Protein AF-A0A836U901-F1 (afdb_monomer_lite)

pLDDT: mean 81.45, std 23.18, range [31.34, 98.75]

Sequence (239 aa):
MSQMLRSSRDLRGNRLRITVPDKPSLARPKVDPDEPMMVADIPAAPDISQSTAVDGAAMAYDALVDAADELFKAATKGRAPNGSLVVAALRGGSDQLGESDALLTETIRRRPACDSLSRRSVNVAIMAMRLGREVEFDERRLLALGLCGLSHDLGMLEVPAEVLDSQRLTASQMQQLRQHPHYSERILRGFGKAFEWVGRVVVQVHERRDGSGYPQALRGDGIHEFARIIGLVDTYEAM

Secondary structure (DSSP, 8-state):
--------B-TTS-B----PPPPP--------TTS---GGGSPPPPP------SSHHHHHHHHHHHHHHHHHHHHHTTS---HHHHHHHHHHHHHHTTT-SHHHHHHHHHGGG---HHHHHHHHHHHHHHHHHHTT--HHHHHHHHHHHHHTTGGGGGS-HHHHT-SS--HHHHHHHTTHHHHHHHHHHHH-GGGHHHHHHHTTTT--TTS--SSS---GGGS-HHHHHHHHHHHHHT-

Structure (mmCIF, N/CA/C/O backbone):
data_AF-A0A836U901-F1
#
_entry.id   AF-A0A836U901-F1
#
loop_
_atom_site.group_PDB
_atom_site.id
_atom_site.type_symbol
_atom_site.label_atom_id
_atom_site.label_alt_id
_atom_site.label_comp_id
_atom_site.label_asym_id
_atom_site.label_entity_id
_atom_site.label_seq_id
_atom_site.pdbx_PDB_ins_code
_atom_site.Cartn_x
_atom_site.Cartn_y
_atom_site.Cartn_z
_atom_site.occupancy
_atom_site.B_iso_or_equiv
_atom_site.auth_seq_id
_atom_site.auth_comp_id
_atom_site.auth_asym_id
_atom_site.auth_atom_id
_atom_site.pdbx_PDB_model_num
ATOM 1 N N . MET A 1 1 ? -60.389 13.094 -0.046 1.00 36.84 1 MET A N 1
ATOM 2 C CA . MET A 1 1 ? -60.797 14.023 -1.128 1.00 36.84 1 MET A CA 1
ATOM 3 C C . MET A 1 1 ? -59.578 14.219 -2.022 1.00 36.84 1 MET A C 1
ATOM 5 O O . MET A 1 1 ? -58.689 14.951 -1.637 1.00 36.84 1 MET A O 1
ATOM 9 N N . SER A 1 2 ? -59.296 13.365 -3.006 1.00 38.69 2 SER A N 1
ATOM 10 C CA . SER A 1 2 ? -59.975 13.206 -4.304 1.00 38.69 2 SER A CA 1
ATOM 11 C C . SER A 1 2 ? -60.164 14.526 -5.054 1.00 38.69 2 SER A C 1
ATOM 13 O O . SER A 1 2 ? -61.101 15.259 -4.758 1.00 38.69 2 SER A O 1
ATOM 15 N N . GLN A 1 3 ? -59.268 14.785 -6.009 1.00 38.22 3 GLN A N 1
ATOM 16 C CA . GLN A 1 3 ? -59.478 15.453 -7.301 1.00 38.22 3 GLN A CA 1
ATOM 17 C C . GLN A 1 3 ? -58.144 15.370 -8.067 1.00 38.22 3 GLN A C 1
ATOM 19 O O . GLN A 1 3 ? -57.090 15.543 -7.475 1.00 38.22 3 GLN A O 1
ATOM 24 N N . MET A 1 4 ? -58.054 15.140 -9.370 1.00 34.22 4 MET A N 1
ATOM 25 C CA . MET A 1 4 ? -58.985 14.644 -10.378 1.00 34.22 4 MET A CA 1
ATOM 26 C C . MET A 1 4 ? -58.092 14.443 -11.614 1.00 34.22 4 MET A C 1
ATOM 28 O O . MET A 1 4 ? -57.617 15.418 -12.196 1.00 34.22 4 MET A O 1
ATOM 32 N N . LEU A 1 5 ? -57.816 13.199 -12.010 1.00 38.25 5 LEU A N 1
ATOM 33 C CA . LEU A 1 5 ? -57.218 12.921 -13.318 1.00 38.25 5 LEU A CA 1
ATOM 34 C C . LEU A 1 5 ? -58.285 13.222 -14.375 1.00 38.25 5 LEU A C 1
ATOM 36 O O . LEU A 1 5 ? -59.308 12.539 -14.446 1.00 38.25 5 LEU A O 1
ATOM 40 N N . ARG A 1 6 ? -58.080 14.276 -15.171 1.00 39.56 6 ARG A N 1
ATOM 41 C CA . ARG A 1 6 ? -58.947 14.583 -16.314 1.00 39.56 6 ARG A CA 1
ATOM 42 C C . ARG A 1 6 ? -58.863 13.428 -17.318 1.00 39.56 6 ARG A C 1
ATOM 44 O O . ARG A 1 6 ? -57.819 13.180 -17.910 1.00 39.56 6 ARG A O 1
ATOM 51 N N . SER A 1 7 ? -59.972 12.709 -17.482 1.00 50.81 7 SER A N 1
ATOM 52 C CA . SER A 1 7 ? -60.143 11.655 -18.485 1.00 50.81 7 SER A CA 1
ATOM 53 C C . SER A 1 7 ? -60.371 12.296 -19.853 1.00 50.81 7 SER A C 1
ATOM 55 O O . SER A 1 7 ? -61.400 12.932 -20.073 1.00 50.81 7 SER A O 1
ATOM 57 N N . SER A 1 8 ? -59.413 12.133 -20.765 1.00 51.06 8 SER A N 1
ATOM 58 C CA . SER A 1 8 ? -59.556 12.558 -22.160 1.00 51.06 8 SER A CA 1
ATOM 59 C C . SER A 1 8 ? -60.466 11.571 -22.916 1.00 51.06 8 SER A C 1
ATOM 61 O O . SER A 1 8 ? -60.270 10.357 -22.829 1.00 51.06 8 SER A O 1
ATOM 63 N N . ARG A 1 9 ? -61.485 12.078 -23.623 1.00 55.69 9 ARG A N 1
ATOM 64 C CA . ARG A 1 9 ? -62.400 11.333 -24.519 1.00 55.69 9 ARG A CA 1
ATOM 65 C C . ARG A 1 9 ? -62.262 11.888 -25.937 1.00 55.69 9 ARG A C 1
ATOM 67 O O . ARG A 1 9 ? -61.899 13.051 -26.088 1.00 55.69 9 ARG A O 1
ATOM 74 N N . ASP A 1 10 ? -62.545 11.080 -26.957 1.00 58.16 10 ASP A N 1
ATOM 75 C CA . ASP A 1 10 ? -62.484 11.541 -28.351 1.00 58.16 10 ASP A CA 1
ATOM 76 C C . ASP A 1 10 ? -63.763 12.279 -28.803 1.00 58.16 10 ASP A C 1
ATOM 78 O O . ASP A 1 10 ? -64.778 12.306 -28.101 1.00 58.16 10 ASP A O 1
ATOM 82 N N . LEU A 1 11 ? -63.720 12.877 -30.001 1.00 52.81 11 LEU A N 1
ATOM 83 C CA . LEU A 1 11 ? -64.808 13.683 -30.583 1.00 52.81 11 LEU A CA 1
ATOM 84 C C . LEU A 1 11 ? -66.073 12.881 -30.957 1.00 52.81 11 LEU A C 1
ATOM 86 O O . LEU A 1 11 ? -67.039 13.465 -31.439 1.00 52.81 11 LEU A O 1
ATOM 90 N N . ARG A 1 12 ? -66.101 11.560 -30.732 1.00 55.53 12 ARG A N 1
ATOM 91 C CA . ARG A 1 12 ? -67.291 10.706 -30.893 1.00 55.53 12 ARG A CA 1
ATOM 92 C C . ARG A 1 12 ? -67.785 10.129 -29.561 1.00 55.53 12 ARG A C 1
ATOM 94 O O . ARG A 1 12 ? -68.671 9.282 -29.548 1.00 55.53 12 ARG A O 1
ATOM 101 N N . GLY A 1 13 ? -67.258 10.616 -28.434 1.00 53.56 13 GLY A N 1
ATOM 102 C CA . GLY A 1 13 ? -67.748 10.304 -27.091 1.00 53.56 13 GLY A CA 1
ATOM 103 C C . GLY A 1 13 ? -67.250 8.980 -26.507 1.00 53.56 13 GLY A C 1
ATOM 104 O O . GLY A 1 13 ? -67.624 8.646 -25.378 1.00 53.56 13 GLY A O 1
ATOM 105 N N . ASN A 1 14 ? -66.372 8.253 -27.205 1.00 58.22 14 ASN A N 1
ATOM 106 C CA . ASN A 1 14 ? -65.817 7.002 -26.699 1.00 58.22 14 ASN A CA 1
ATOM 107 C C . ASN A 1 14 ? -64.656 7.256 -25.721 1.00 58.22 14 ASN A C 1
ATOM 109 O O . ASN A 1 14 ? -63.873 8.202 -25.853 1.00 58.22 14 ASN A O 1
ATOM 113 N N . ARG A 1 15 ? -64.539 6.396 -24.696 1.00 47.12 15 ARG A N 1
ATOM 114 C CA . ARG A 1 15 ? -63.401 6.424 -23.763 1.00 47.12 15 ARG A CA 1
ATOM 115 C C . ARG A 1 15 ? -62.132 6.009 -24.508 1.00 47.12 15 ARG A C 1
ATOM 117 O O . ARG A 1 15 ? -62.049 4.879 -24.982 1.00 47.12 15 ARG A O 1
ATOM 124 N N . LEU A 1 16 ? -61.128 6.885 -24.529 1.00 45.12 16 LEU A N 1
ATOM 125 C CA . LEU A 1 16 ? -59.788 6.543 -24.997 1.00 45.12 16 LEU A CA 1
ATOM 126 C C . LEU A 1 16 ? -59.171 5.529 -24.020 1.00 45.12 16 LEU A C 1
ATOM 128 O O . LEU A 1 16 ? -58.757 5.881 -22.915 1.00 45.12 16 LEU A O 1
ATOM 132 N N . ARG A 1 17 ? -59.139 4.249 -24.405 1.00 47.59 17 ARG A N 1
ATOM 133 C CA . ARG A 1 17 ? -58.270 3.256 -23.766 1.00 47.59 17 ARG A CA 1
ATOM 134 C C . ARG A 1 17 ? -56.851 3.530 -24.249 1.00 47.59 17 ARG A C 1
ATOM 136 O O . ARG A 1 17 ? -56.496 3.155 -25.359 1.00 47.59 17 ARG A O 1
ATOM 143 N N . ILE A 1 18 ? -56.051 4.189 -23.416 1.00 43.91 18 ILE A N 1
ATOM 144 C CA . ILE A 1 18 ? -54.599 4.198 -23.592 1.00 43.91 18 ILE A CA 1
ATOM 145 C C . ILE A 1 18 ? -54.123 2.804 -23.188 1.00 43.91 18 ILE A C 1
ATOM 147 O O . ILE A 1 18 ? -53.942 2.510 -22.008 1.00 43.91 18 ILE A O 1
ATOM 151 N N . THR A 1 19 ? -53.994 1.911 -24.161 1.00 40.22 19 THR A N 1
ATOM 152 C CA . THR A 1 19 ? -53.189 0.701 -24.009 1.00 40.22 19 THR A CA 1
ATOM 153 C C . THR A 1 19 ? -51.737 1.149 -23.961 1.00 40.22 19 THR A C 1
ATOM 155 O O . THR A 1 19 ? -51.171 1.538 -24.981 1.00 40.22 19 THR A O 1
ATOM 158 N N . VAL A 1 20 ? -51.159 1.153 -22.759 1.00 39.00 20 VAL A N 1
ATOM 159 C CA . VAL A 1 20 ? -49.706 1.207 -22.593 1.00 39.00 20 VAL A CA 1
ATOM 160 C C . VAL A 1 20 ? -49.177 -0.052 -23.283 1.00 39.00 20 VAL A C 1
ATOM 162 O O . VAL A 1 20 ? -49.608 -1.140 -22.899 1.00 39.00 20 VAL A O 1
ATOM 165 N N . PRO A 1 21 ? -48.351 0.056 -24.337 1.00 35.94 21 PRO A N 1
ATOM 166 C CA . PRO A 1 21 ? -47.773 -1.129 -24.948 1.00 35.94 21 PRO A CA 1
ATOM 167 C C . PRO A 1 21 ? -46.976 -1.865 -23.874 1.00 35.94 21 PRO A C 1
ATOM 169 O O . PRO A 1 21 ? -46.274 -1.219 -23.087 1.00 35.94 21 PRO A O 1
ATOM 172 N N . ASP A 1 22 ? -47.101 -3.194 -23.824 1.00 41.53 22 ASP A N 1
ATOM 173 C CA . ASP A 1 22 ? -46.213 -4.007 -23.001 1.00 41.53 22 ASP A CA 1
ATOM 174 C C . ASP A 1 22 ? -44.787 -3.557 -23.296 1.00 41.53 22 ASP A C 1
ATOM 176 O O . ASP A 1 22 ? -44.365 -3.503 -24.458 1.00 41.53 22 ASP A O 1
ATOM 180 N N . LYS A 1 23 ? -44.073 -3.154 -22.234 1.00 37.16 23 LYS A N 1
ATOM 181 C CA . LYS A 1 23 ? -42.649 -2.851 -22.338 1.00 37.16 23 LYS A CA 1
ATOM 182 C C . LYS A 1 23 ? -42.042 -4.036 -23.082 1.00 37.16 23 LYS A C 1
ATOM 184 O O . LYS A 1 23 ? -42.241 -5.162 -22.616 1.00 37.16 23 LYS A O 1
ATOM 189 N N . PRO A 1 24 ? -41.305 -3.827 -24.189 1.00 33.75 24 PRO A N 1
ATOM 190 C CA . PRO A 1 24 ? -40.471 -4.901 -24.680 1.00 33.75 24 PRO A CA 1
ATOM 191 C C . PRO A 1 24 ? -39.665 -5.355 -23.469 1.00 33.75 24 PRO A C 1
ATOM 193 O O . PRO A 1 24 ? -39.121 -4.517 -22.738 1.00 33.75 24 PRO A O 1
ATOM 196 N N . SER A 1 25 ? -39.695 -6.659 -23.194 1.00 42.69 25 SER A N 1
ATOM 197 C CA . SER A 1 25 ? -38.755 -7.280 -22.277 1.00 42.69 25 SER A CA 1
ATOM 198 C C . SER A 1 25 ? -37.381 -7.014 -22.874 1.00 42.69 25 SER A C 1
ATOM 200 O O . SER A 1 25 ? -36.851 -7.784 -23.671 1.00 42.69 25 SER A O 1
ATOM 202 N N . LEU A 1 26 ? -36.851 -5.836 -22.562 1.00 38.06 26 LEU A N 1
ATOM 203 C CA . LEU A 1 26 ? -35.450 -5.542 -22.646 1.00 38.06 26 LEU A CA 1
ATOM 204 C C . LEU A 1 26 ? -34.899 -6.490 -21.608 1.00 38.06 26 LEU A C 1
ATOM 206 O O . LEU A 1 26 ? -34.976 -6.222 -20.404 1.00 38.06 26 LEU A O 1
ATOM 210 N N . ALA A 1 27 ? -34.448 -7.650 -22.086 1.00 32.94 27 ALA A N 1
ATOM 211 C CA . ALA A 1 27 ? -33.488 -8.442 -21.363 1.00 32.94 27 ALA A CA 1
ATOM 212 C C . ALA A 1 27 ? -32.529 -7.424 -20.757 1.00 32.94 27 ALA A C 1
ATOM 214 O O . ALA A 1 27 ? -31.908 -6.642 -21.486 1.00 32.94 27 ALA A O 1
ATOM 215 N N . ARG A 1 28 ? -32.520 -7.343 -19.421 1.00 37.28 28 ARG A N 1
ATOM 216 C CA . ARG A 1 28 ? -31.484 -6.588 -18.728 1.00 37.28 28 ARG A CA 1
ATOM 217 C C . ARG A 1 28 ? -30.187 -7.032 -19.399 1.00 37.28 28 ARG A C 1
ATOM 219 O O . ARG A 1 28 ? -30.032 -8.250 -19.554 1.00 37.28 28 ARG A O 1
ATOM 226 N N . PRO A 1 29 ? -29.309 -6.124 -19.853 1.00 34.59 29 PRO A N 1
ATOM 227 C CA . PRO A 1 29 ? -27.983 -6.574 -20.226 1.00 34.59 29 PRO A CA 1
ATOM 228 C C . PRO A 1 29 ? -27.498 -7.405 -19.036 1.00 34.59 29 PRO A C 1
ATOM 230 O O . PRO A 1 29 ? -27.566 -6.943 -17.893 1.00 34.59 29 PRO A O 1
ATOM 233 N N . LYS A 1 30 ? -27.171 -8.679 -19.277 1.00 37.19 30 LYS A N 1
ATOM 234 C CA . LYS A 1 30 ? -26.483 -9.498 -18.285 1.00 37.19 30 LYS A CA 1
ATOM 235 C C . LYS A 1 30 ? -25.100 -8.873 -18.162 1.00 37.19 30 LYS A C 1
ATOM 237 O O . LYS A 1 30 ? -24.187 -9.271 -18.868 1.00 37.19 30 LYS A O 1
ATOM 242 N N . VAL A 1 31 ? -25.000 -7.810 -17.376 1.00 40.28 31 VAL A N 1
ATOM 243 C CA . VAL A 1 31 ? -23.720 -7.330 -16.884 1.00 40.28 31 VAL A CA 1
ATOM 244 C C . VAL A 1 31 ? -23.420 -8.256 -15.725 1.00 40.28 31 VAL A C 1
ATOM 246 O O . VAL A 1 31 ? -24.126 -8.234 -14.714 1.00 40.28 31 VAL A O 1
ATOM 249 N N . ASP A 1 32 ? -22.473 -9.151 -15.956 1.00 33.34 32 ASP A N 1
ATOM 250 C CA . ASP A 1 32 ? -21.927 -10.010 -14.923 1.00 33.34 32 ASP A CA 1
ATOM 251 C C . ASP A 1 32 ? -21.171 -9.103 -13.935 1.00 33.34 32 ASP A C 1
ATOM 253 O O . ASP A 1 32 ? -20.272 -8.377 -14.364 1.00 33.34 32 ASP A O 1
ATOM 257 N N . PRO A 1 33 ? -21.549 -9.034 -12.647 1.00 41.16 33 PRO A N 1
ATOM 258 C CA . PRO A 1 33 ? -20.818 -8.232 -11.665 1.00 41.16 33 PRO A CA 1
ATOM 259 C C . PRO A 1 33 ? -19.382 -8.739 -11.429 1.00 41.16 33 PRO A C 1
ATOM 261 O O . PRO A 1 33 ? -18.603 -8.024 -10.802 1.00 41.16 33 PRO A O 1
ATOM 264 N N . ASP A 1 34 ? -19.050 -9.922 -11.961 1.00 36.12 34 ASP A N 1
ATOM 265 C CA . ASP A 1 34 ? -17.773 -10.624 -11.819 1.00 36.12 34 ASP A CA 1
ATOM 266 C C . ASP A 1 34 ? -16.909 -10.627 -13.095 1.00 36.12 34 ASP A C 1
ATOM 268 O O . ASP A 1 34 ? -15.943 -11.387 -13.179 1.00 36.12 34 ASP A O 1
ATOM 272 N N . GLU A 1 35 ? -17.189 -9.788 -14.099 1.00 36.28 35 GLU A N 1
ATOM 273 C CA . GLU A 1 35 ? -16.201 -9.585 -15.164 1.00 36.28 35 GLU A CA 1
ATOM 274 C C . GLU A 1 35 ? -15.022 -8.790 -14.562 1.00 36.28 35 GLU A C 1
ATOM 276 O O . GLU A 1 35 ? -15.212 -7.628 -14.178 1.00 36.28 35 GLU A O 1
ATOM 281 N N . PRO A 1 36 ? -13.816 -9.381 -14.399 1.00 39.59 36 PRO A N 1
ATOM 282 C CA . PRO A 1 36 ? -12.691 -8.647 -13.842 1.00 39.59 36 PRO A CA 1
ATOM 283 C C . PRO A 1 36 ? -12.466 -7.458 -14.761 1.00 39.59 36 PRO A C 1
ATOM 285 O O . PRO A 1 36 ? -12.337 -7.649 -15.971 1.00 39.59 36 PRO A O 1
ATOM 288 N N . MET A 1 37 ? -12.458 -6.239 -14.211 1.00 37.28 37 MET A N 1
ATOM 289 C CA . MET A 1 37 ? -12.058 -5.056 -14.967 1.00 37.28 37 MET A CA 1
ATOM 290 C C . MET A 1 37 ? -10.751 -5.382 -15.680 1.00 37.28 37 MET A C 1
ATOM 292 O O . MET A 1 37 ? -9.691 -5.451 -15.057 1.00 37.28 37 MET A O 1
ATOM 296 N N . MET A 1 38 ? -10.842 -5.644 -16.982 1.00 37.22 38 MET A N 1
ATOM 297 C CA . MET A 1 38 ? -9.665 -5.885 -17.781 1.00 37.22 38 MET A CA 1
ATOM 298 C C . MET A 1 38 ? -8.829 -4.610 -17.740 1.00 37.22 38 MET A C 1
ATOM 300 O O . MET A 1 38 ? -9.355 -3.499 -17.752 1.00 37.22 38 MET A O 1
ATOM 304 N N . VAL A 1 39 ? -7.517 -4.815 -17.729 1.00 42.56 39 VAL A N 1
ATOM 305 C CA . VAL A 1 39 ? -6.370 -3.887 -17.777 1.00 42.56 39 VAL A CA 1
ATOM 306 C C . VAL A 1 39 ? -6.536 -2.655 -18.707 1.00 42.56 39 VAL A C 1
ATOM 308 O O . VAL A 1 39 ? -5.726 -1.731 -18.674 1.00 42.56 39 VAL A O 1
ATOM 311 N N . ALA A 1 40 ? -7.592 -2.602 -19.519 1.00 35.00 40 ALA A N 1
ATOM 312 C CA . ALA A 1 40 ? -7.900 -1.589 -20.519 1.00 35.00 40 ALA A CA 1
ATOM 313 C C . ALA A 1 40 ? -8.283 -0.193 -19.978 1.00 35.00 40 ALA A C 1
ATOM 315 O O . ALA A 1 40 ? -8.175 0.768 -20.736 1.00 35.00 40 ALA A O 1
ATOM 316 N N . ASP A 1 41 ? -8.673 -0.044 -18.704 1.00 37.19 41 ASP A N 1
ATOM 317 C CA . ASP A 1 41 ? -9.116 1.253 -18.146 1.00 37.19 41 ASP A CA 1
ATOM 318 C C . ASP A 1 41 ? -8.020 2.047 -17.403 1.00 37.19 41 ASP A C 1
ATOM 320 O O . ASP A 1 41 ? -8.277 3.138 -16.884 1.00 37.19 41 ASP A O 1
ATOM 324 N N . ILE A 1 42 ? -6.786 1.535 -17.347 1.00 40.78 42 ILE A N 1
ATOM 325 C CA . ILE A 1 42 ? -5.655 2.250 -16.739 1.00 40.78 42 ILE A CA 1
ATOM 326 C C . ILE A 1 42 ? -5.075 3.214 -17.788 1.00 40.78 42 ILE A C 1
ATOM 328 O O . ILE A 1 42 ? -4.585 2.752 -18.825 1.00 40.78 42 ILE A O 1
ATOM 332 N N . PRO A 1 43 ? -5.103 4.546 -17.568 1.00 38.81 43 PRO A N 1
ATOM 333 C CA . PRO A 1 43 ? -4.541 5.493 -18.523 1.00 38.81 43 PRO A CA 1
ATOM 334 C C . PRO A 1 43 ? -3.058 5.188 -18.753 1.00 38.81 43 PRO A C 1
ATOM 336 O O . PRO A 1 43 ? -2.293 5.005 -17.807 1.00 38.81 43 PRO A O 1
ATOM 339 N N . ALA A 1 44 ? -2.657 5.123 -20.025 1.00 35.31 44 ALA A N 1
ATOM 340 C CA . ALA A 1 44 ? -1.264 4.932 -20.402 1.00 35.31 44 ALA A CA 1
ATOM 341 C C . ALA A 1 44 ? -0.415 6.060 -19.795 1.00 35.31 44 ALA A C 1
ATOM 343 O O . ALA A 1 44 ? -0.666 7.240 -20.047 1.00 35.31 44 ALA A O 1
ATOM 344 N N . ALA A 1 45 ? 0.565 5.694 -18.972 1.00 40.12 45 ALA A N 1
ATOM 345 C CA . ALA A 1 45 ? 1.473 6.653 -18.366 1.00 40.12 45 ALA A CA 1
ATOM 346 C C . ALA A 1 45 ? 2.343 7.328 -19.450 1.00 40.12 45 ALA A C 1
ATOM 348 O O . ALA A 1 45 ? 2.732 6.664 -20.415 1.00 40.12 45 ALA A O 1
ATOM 349 N N . PRO A 1 46 ? 2.664 8.628 -19.307 1.00 31.34 46 PRO A N 1
ATOM 350 C CA . PRO A 1 46 ? 3.556 9.318 -20.232 1.00 31.34 46 PRO A CA 1
ATOM 351 C C . PRO A 1 46 ? 4.947 8.670 -20.229 1.00 31.34 46 PRO A C 1
ATOM 353 O O . PRO A 1 46 ? 5.412 8.182 -19.193 1.00 31.34 46 PRO A O 1
ATOM 356 N N . ASP A 1 47 ? 5.570 8.634 -21.405 1.00 32.03 47 ASP A N 1
ATOM 357 C CA . ASP A 1 47 ? 6.942 8.172 -21.624 1.00 32.03 47 ASP A CA 1
ATOM 358 C C . ASP A 1 47 ? 7.920 9.203 -21.045 1.00 32.03 47 ASP A C 1
ATOM 360 O O . ASP A 1 47 ? 7.914 10.369 -21.442 1.00 32.03 47 ASP A O 1
ATOM 364 N N . ILE A 1 48 ? 8.716 8.777 -20.066 1.00 35.66 48 ILE A N 1
ATOM 365 C CA . ILE A 1 48 ? 9.798 9.566 -19.470 1.00 35.66 48 ILE A CA 1
ATOM 366 C C . ILE A 1 48 ? 11.053 8.702 -19.376 1.00 35.66 48 ILE A C 1
ATOM 368 O O . ILE A 1 48 ? 11.582 8.416 -18.307 1.00 35.66 48 ILE A O 1
ATOM 372 N N . SER A 1 49 ? 11.524 8.279 -20.542 1.00 32.00 49 SER A N 1
ATOM 373 C CA . SER A 1 49 ? 12.848 7.698 -20.720 1.00 32.00 49 SER A CA 1
ATOM 374 C C . SER A 1 49 ? 13.932 8.758 -20.467 1.00 32.00 49 SER A C 1
ATOM 376 O O . SER A 1 49 ? 14.168 9.590 -21.343 1.00 32.00 49 SER A O 1
ATOM 378 N N . GLN A 1 50 ? 14.557 8.742 -19.278 1.00 41.25 50 GLN A N 1
ATOM 379 C CA . GLN A 1 50 ? 15.982 9.034 -18.985 1.00 41.25 50 GLN A CA 1
ATOM 380 C C . GLN A 1 50 ? 16.183 9.467 -17.517 1.00 41.25 50 GLN A C 1
ATOM 382 O O . GLN A 1 50 ? 15.868 10.603 -17.166 1.00 41.25 50 GLN A O 1
ATOM 387 N N . SER A 1 51 ? 16.817 8.633 -16.682 1.00 36.44 51 SER A N 1
ATOM 388 C CA . SER A 1 51 ? 17.712 9.132 -15.623 1.00 36.44 51 SER A CA 1
ATOM 389 C C . SER A 1 51 ? 18.638 8.044 -15.071 1.00 36.44 51 SER A C 1
ATOM 391 O O . SER A 1 51 ? 18.272 6.881 -14.979 1.00 36.44 51 SER A O 1
ATOM 393 N N . THR A 1 52 ? 19.865 8.452 -14.767 1.00 34.59 52 THR A N 1
ATOM 394 C CA . THR A 1 52 ? 21.095 7.661 -14.621 1.00 34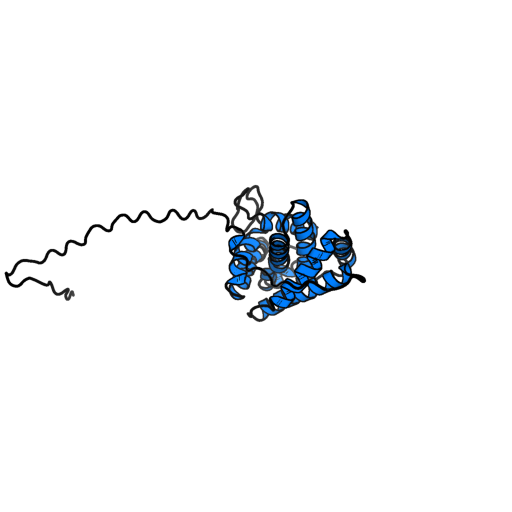.59 52 THR A CA 1
ATOM 395 C C . THR A 1 52 ? 21.358 7.148 -13.201 1.00 34.59 52 THR A C 1
ATOM 397 O O . THR A 1 52 ? 21.130 7.864 -12.230 1.00 34.59 52 THR A O 1
ATOM 400 N N . ALA A 1 53 ? 21.947 5.954 -13.097 1.00 44.00 53 ALA A N 1
ATOM 401 C CA . ALA A 1 53 ? 22.307 5.272 -11.855 1.00 44.00 53 ALA A CA 1
ATOM 402 C C . ALA A 1 53 ? 23.580 5.822 -11.169 1.00 44.00 53 ALA A C 1
ATOM 404 O O . ALA A 1 53 ? 24.679 5.667 -11.699 1.00 44.00 53 ALA A O 1
ATOM 405 N N . VAL A 1 54 ? 23.427 6.375 -9.954 1.00 42.91 54 VAL A N 1
ATOM 406 C CA . VAL A 1 54 ? 24.374 6.284 -8.818 1.00 42.91 54 VAL A CA 1
ATOM 407 C C . VAL A 1 54 ? 23.517 6.278 -7.535 1.00 42.91 54 VAL A C 1
ATOM 409 O O . VAL A 1 54 ? 22.704 7.177 -7.350 1.00 42.91 54 VAL A O 1
ATOM 412 N N . ASP A 1 55 ? 23.618 5.200 -6.745 1.00 56.66 55 ASP A N 1
ATOM 413 C CA . ASP A 1 55 ? 22.684 4.701 -5.709 1.00 56.66 55 ASP A CA 1
ATOM 414 C C . ASP A 1 55 ? 21.192 4.782 -6.073 1.00 56.66 55 ASP A C 1
ATOM 416 O O . ASP A 1 55 ? 20.335 5.185 -5.279 1.00 56.66 55 ASP A O 1
ATOM 420 N N . GLY A 1 56 ? 20.886 4.323 -7.293 1.00 81.88 56 GLY A N 1
ATOM 421 C CA . GLY A 1 56 ? 19.537 4.298 -7.860 1.00 81.88 56 GLY A CA 1
ATOM 422 C C . GLY A 1 56 ? 18.494 3.703 -6.914 1.00 81.88 56 GLY A C 1
ATOM 423 O O . GLY A 1 56 ? 17.414 4.265 -6.783 1.00 81.88 56 GLY A O 1
ATOM 424 N N . ALA A 1 57 ? 18.830 2.642 -6.173 1.00 89.75 57 ALA A N 1
ATOM 425 C CA . ALA A 1 57 ? 17.915 2.006 -5.229 1.00 89.75 57 ALA A CA 1
ATOM 426 C C . ALA A 1 57 ? 17.586 2.885 -4.010 1.00 89.75 57 ALA A C 1
ATOM 428 O O . ALA A 1 57 ? 16.420 2.995 -3.637 1.00 89.75 57 ALA A O 1
ATOM 429 N N . ALA A 1 58 ? 18.581 3.536 -3.400 1.00 91.06 58 ALA A N 1
ATOM 430 C CA . ALA A 1 58 ? 18.347 4.408 -2.249 1.00 91.06 58 ALA A CA 1
ATOM 431 C C . ALA A 1 58 ? 17.551 5.655 -2.658 1.00 91.06 58 ALA A C 1
ATOM 433 O O . ALA A 1 58 ? 16.593 6.019 -1.978 1.00 91.06 58 ALA A O 1
ATOM 434 N N . MET A 1 59 ? 17.896 6.257 -3.801 1.00 91.31 59 MET A N 1
ATOM 435 C CA . MET A 1 59 ? 17.164 7.397 -4.355 1.00 91.31 59 MET A CA 1
ATOM 436 C C . MET A 1 59 ? 15.739 7.022 -4.777 1.00 91.31 59 MET A C 1
ATOM 438 O O . MET A 1 59 ? 14.807 7.775 -4.506 1.00 91.31 59 MET A O 1
ATOM 442 N N . ALA A 1 60 ? 15.546 5.857 -5.401 1.00 94.25 60 ALA A N 1
ATOM 443 C CA . ALA A 1 60 ? 14.221 5.360 -5.763 1.00 94.25 60 ALA A CA 1
ATOM 444 C C . ALA A 1 60 ? 13.368 5.081 -4.520 1.00 94.25 60 ALA A C 1
ATOM 446 O O . ALA A 1 60 ? 12.189 5.426 -4.501 1.00 94.25 60 ALA A O 1
ATOM 447 N N . TYR A 1 61 ? 13.962 4.518 -3.464 1.00 94.94 61 TYR A N 1
ATOM 448 C CA . TYR A 1 61 ? 13.284 4.345 -2.183 1.00 94.94 61 TYR A CA 1
ATOM 449 C C . TYR A 1 61 ? 12.830 5.694 -1.611 1.00 94.94 61 TYR A C 1
ATOM 451 O O . TYR A 1 61 ? 11.668 5.841 -1.239 1.00 94.94 61 TYR A O 1
ATOM 459 N N . ASP A 1 62 ? 13.720 6.688 -1.559 1.00 94.31 62 ASP A N 1
ATOM 460 C CA . ASP A 1 62 ? 13.388 8.020 -1.041 1.00 94.31 62 ASP A CA 1
ATOM 461 C C . ASP A 1 62 ? 12.299 8.706 -1.885 1.00 94.31 62 ASP A C 1
ATOM 463 O O . ASP A 1 62 ? 11.350 9.258 -1.330 1.00 94.31 62 ASP A O 1
ATOM 467 N N . ALA A 1 63 ? 12.337 8.562 -3.213 1.00 96.00 63 ALA A N 1
ATOM 468 C CA . ALA A 1 63 ? 11.279 9.051 -4.097 1.00 96.00 63 ALA A CA 1
ATOM 469 C C . ALA A 1 63 ? 9.924 8.358 -3.848 1.00 96.00 63 ALA A C 1
ATOM 471 O O . ALA A 1 63 ? 8.876 9.006 -3.891 1.00 96.00 63 ALA A O 1
ATOM 472 N N . LEU A 1 64 ? 9.921 7.050 -3.566 1.00 97.25 64 LEU A N 1
ATOM 473 C CA . LEU A 1 64 ? 8.708 6.320 -3.184 1.00 97.25 64 LEU A CA 1
ATOM 474 C C . LEU A 1 64 ? 8.167 6.795 -1.830 1.00 97.25 64 LEU A C 1
ATOM 476 O O . LEU A 1 64 ? 6.950 6.905 -1.677 1.00 97.25 64 LEU A O 1
ATOM 480 N N . VAL A 1 65 ? 9.042 7.125 -0.873 1.00 95.94 65 VAL A N 1
ATOM 481 C CA . VAL A 1 65 ? 8.643 7.743 0.403 1.00 95.94 65 VAL A CA 1
ATOM 482 C C . VAL A 1 65 ? 8.009 9.108 0.173 1.00 95.94 65 VAL A C 1
ATOM 484 O O . VAL A 1 65 ? 6.934 9.355 0.713 1.00 95.94 65 VAL A O 1
ATOM 487 N N . ASP A 1 66 ? 8.593 9.958 -0.669 1.00 96.06 66 ASP A N 1
ATOM 488 C CA . ASP A 1 66 ? 8.014 11.264 -1.002 1.00 96.06 66 ASP A CA 1
ATOM 489 C C . ASP A 1 66 ? 6.642 11.131 -1.682 1.00 96.06 66 ASP A C 1
ATOM 491 O O . ASP A 1 66 ? 5.710 11.881 -1.375 1.00 96.06 66 ASP A O 1
ATOM 495 N N . ALA A 1 67 ? 6.486 10.148 -2.575 1.00 97.44 67 ALA A N 1
ATOM 496 C CA . ALA A 1 67 ? 5.212 9.840 -3.217 1.00 97.44 67 ALA A CA 1
ATOM 497 C C . ALA A 1 67 ? 4.158 9.336 -2.217 1.00 97.44 67 ALA A C 1
ATOM 499 O O . ALA A 1 67 ? 3.009 9.783 -2.261 1.00 97.44 67 ALA A O 1
ATOM 500 N N . ALA A 1 68 ? 4.537 8.441 -1.301 1.00 97.38 68 ALA A N 1
ATOM 501 C CA . ALA A 1 68 ? 3.657 7.974 -0.234 1.00 97.38 68 ALA A CA 1
ATOM 502 C C . ALA A 1 68 ? 3.251 9.135 0.683 1.00 97.38 68 ALA A C 1
ATOM 504 O O . ALA A 1 68 ? 2.068 9.363 0.915 1.00 97.38 68 ALA A O 1
ATOM 505 N N . ASP A 1 69 ? 4.207 9.936 1.142 1.00 96.38 69 ASP A N 1
ATOM 506 C CA . ASP A 1 69 ? 3.939 11.110 1.967 1.00 96.38 69 ASP A CA 1
ATOM 507 C C . ASP A 1 69 ? 3.000 12.101 1.268 1.00 96.38 69 ASP A C 1
ATOM 509 O O . ASP A 1 69 ? 2.135 12.688 1.917 1.00 96.38 69 ASP A O 1
ATOM 513 N N . GLU A 1 70 ? 3.133 12.296 -0.046 1.00 96.75 70 GLU A N 1
ATOM 514 C CA . GLU A 1 70 ? 2.204 13.115 -0.825 1.00 96.75 70 GLU A CA 1
ATOM 515 C C . GLU A 1 70 ? 0.787 12.523 -0.855 1.00 96.75 70 GLU A C 1
ATOM 517 O O . GLU A 1 70 ? -0.173 13.272 -0.670 1.00 96.75 70 GLU A O 1
ATOM 522 N N . LEU A 1 71 ? 0.631 11.203 -1.019 1.00 97.62 71 LEU A N 1
ATOM 523 C CA . LEU A 1 71 ? -0.675 10.532 -0.943 1.00 97.62 71 LEU A CA 1
ATOM 524 C C . LEU A 1 71 ? -1.328 10.726 0.433 1.00 97.62 71 LEU A C 1
ATOM 526 O O . LEU A 1 71 ? -2.486 11.139 0.514 1.00 97.62 71 LEU A O 1
ATOM 530 N N . PHE A 1 72 ? -0.577 10.507 1.514 1.00 97.00 72 PHE A N 1
ATOM 531 C CA . PHE A 1 72 ? -1.067 10.695 2.883 1.00 97.00 72 PHE A CA 1
ATOM 532 C C . PHE A 1 72 ? -1.413 12.169 3.165 1.00 97.00 72 PHE A C 1
ATOM 534 O O . PHE A 1 72 ? -2.493 12.471 3.673 1.00 97.00 72 PHE A O 1
ATOM 541 N N . LYS A 1 73 ? -0.561 13.121 2.757 1.00 96.62 73 LYS A N 1
ATOM 542 C CA . LYS A 1 73 ? -0.833 14.567 2.890 1.00 96.62 73 LYS A CA 1
ATOM 543 C C . LYS A 1 73 ? -2.053 15.001 2.077 1.00 96.62 73 LYS A C 1
ATOM 545 O O . LYS A 1 73 ? -2.793 15.884 2.516 1.00 96.62 73 LYS A O 1
ATOM 550 N N . ALA A 1 74 ? -2.250 14.437 0.886 1.00 97.19 74 ALA A N 1
ATOM 551 C CA . ALA A 1 74 ? -3.415 14.700 0.051 1.00 97.19 74 ALA A CA 1
ATOM 552 C C . ALA A 1 74 ? -4.700 14.170 0.705 1.00 97.19 74 ALA A C 1
ATOM 554 O O . ALA A 1 74 ? -5.689 14.905 0.757 1.00 97.19 74 ALA A O 1
ATOM 555 N N . ALA A 1 75 ? -4.648 12.966 1.290 1.00 96.94 75 ALA A N 1
ATOM 556 C CA . ALA A 1 75 ? -5.747 12.362 2.043 1.00 96.94 75 ALA A CA 1
ATOM 557 C C . ALA A 1 75 ? -6.173 13.236 3.229 1.00 96.94 75 ALA A C 1
ATOM 559 O O . ALA A 1 75 ? -7.335 13.631 3.304 1.00 96.94 75 ALA A O 1
ATOM 560 N N . THR A 1 76 ? -5.234 13.641 4.092 1.00 95.69 76 THR A N 1
ATOM 561 C CA . THR A 1 76 ? -5.530 14.510 5.248 1.00 95.69 76 THR A CA 1
ATOM 562 C C . THR A 1 76 ? -6.118 15.863 4.837 1.00 95.69 76 THR A C 1
ATOM 564 O O . THR A 1 76 ? -6.914 16.447 5.566 1.00 95.69 76 THR A O 1
ATOM 567 N N . LYS A 1 77 ? -5.738 16.382 3.663 1.00 96.25 77 LYS A N 1
ATOM 568 C CA . LYS A 1 77 ? -6.226 17.669 3.141 1.00 96.25 77 LYS A CA 1
ATOM 569 C C . LYS A 1 77 ? -7.495 17.552 2.288 1.00 96.25 77 LYS A C 1
ATOM 571 O O . LYS A 1 77 ? -7.989 18.582 1.838 1.00 96.25 77 LYS A O 1
ATOM 576 N N . GLY A 1 78 ? -7.995 16.342 2.026 1.00 94.75 78 GLY A N 1
ATOM 577 C CA . GLY A 1 78 ? -9.168 16.119 1.176 1.00 94.75 78 GLY A CA 1
ATOM 578 C C . GLY A 1 78 ? -8.994 16.619 -0.263 1.00 94.75 78 GLY A C 1
ATOM 579 O O . GLY A 1 78 ? -9.943 17.129 -0.854 1.00 94.75 78 GLY A O 1
ATOM 580 N N . ARG A 1 79 ? -7.782 16.517 -0.824 1.00 95.50 79 ARG A N 1
ATOM 581 C CA . ARG A 1 79 ? -7.471 16.934 -2.204 1.00 95.50 79 ARG A CA 1
ATOM 582 C C . ARG A 1 79 ? -6.917 15.770 -3.016 1.00 95.50 79 ARG A C 1
ATOM 584 O O . ARG A 1 79 ? -6.397 14.817 -2.450 1.00 95.50 79 ARG A O 1
ATOM 591 N N . ALA A 1 80 ? -6.940 15.890 -4.339 1.00 93.56 80 ALA A N 1
ATOM 592 C CA . ALA A 1 80 ? -6.219 14.959 -5.201 1.00 93.56 80 ALA A CA 1
ATOM 593 C C . ALA A 1 80 ? -4.687 15.061 -4.982 1.00 93.56 80 ALA A C 1
ATOM 595 O O . ALA A 1 80 ? -4.176 16.167 -4.735 1.00 93.56 80 ALA A O 1
ATOM 596 N N . PRO A 1 81 ? -3.949 13.939 -5.064 1.00 95.62 81 PRO A N 1
ATOM 597 C CA . PRO A 1 81 ? -2.492 13.917 -4.960 1.00 95.62 81 PRO A CA 1
ATOM 598 C C . PRO A 1 81 ? -1.826 14.401 -6.254 1.00 95.62 81 PRO A C 1
ATOM 600 O O . PRO A 1 81 ? -2.436 14.415 -7.327 1.00 95.62 81 PRO A O 1
ATOM 603 N N . ASN A 1 82 ? -0.541 14.748 -6.176 1.00 94.81 82 ASN A N 1
ATOM 604 C CA . ASN A 1 82 ? 0.277 14.971 -7.366 1.00 94.81 82 ASN A CA 1
ATOM 605 C C . ASN A 1 82 ? 0.553 13.642 -8.098 1.00 94.81 82 ASN A C 1
ATOM 607 O O . ASN A 1 82 ? 1.531 12.950 -7.818 1.00 94.81 82 ASN A O 1
ATOM 611 N N . GLY A 1 83 ? -0.310 13.295 -9.058 1.00 91.25 83 GLY A N 1
ATOM 612 C CA . GLY A 1 83 ? -0.200 12.050 -9.823 1.00 91.25 83 GLY A CA 1
ATOM 613 C C . GLY A 1 83 ? 1.121 11.901 -10.586 1.00 91.25 83 GLY A C 1
ATOM 614 O O . GLY A 1 83 ? 1.653 10.798 -10.654 1.00 91.25 83 GLY A O 1
ATOM 615 N N . SER A 1 84 ? 1.692 12.995 -11.103 1.00 90.56 84 SER A N 1
ATOM 616 C CA . SER A 1 84 ? 2.970 12.953 -11.827 1.00 90.56 84 SER A CA 1
ATOM 617 C C . SER A 1 84 ? 4.133 12.555 -10.922 1.00 90.56 84 SER A C 1
ATOM 619 O O . SER A 1 84 ? 4.974 11.762 -11.337 1.00 90.56 84 SER A O 1
ATOM 621 N N . LEU A 1 85 ? 4.160 13.057 -9.681 1.00 93.31 85 LEU A N 1
ATOM 622 C CA . LEU A 1 85 ? 5.157 12.660 -8.682 1.00 93.31 85 LEU A CA 1
ATOM 623 C C . LEU A 1 85 ? 5.044 11.165 -8.363 1.00 93.31 85 LEU A C 1
ATOM 625 O O . LEU A 1 85 ? 6.043 10.453 -8.385 1.00 93.31 85 LEU A O 1
ATOM 629 N N . VAL A 1 86 ? 3.819 10.689 -8.118 1.00 94.81 86 VAL A N 1
ATOM 630 C CA . VAL A 1 86 ? 3.563 9.283 -7.774 1.00 94.81 86 VAL A CA 1
ATOM 631 C C . VAL A 1 86 ? 3.973 8.352 -8.916 1.00 94.81 86 VAL A C 1
ATOM 633 O O . VAL A 1 86 ? 4.679 7.373 -8.689 1.00 94.81 86 VAL A O 1
ATOM 636 N N . VAL A 1 87 ? 3.588 8.670 -10.155 1.00 93.88 87 VAL A N 1
ATOM 637 C CA . VAL A 1 87 ? 3.949 7.864 -11.332 1.00 93.88 87 VAL A CA 1
ATOM 638 C C . VAL A 1 87 ? 5.460 7.864 -11.569 1.00 93.88 87 VAL A C 1
ATOM 640 O O . VAL A 1 87 ? 6.020 6.806 -11.846 1.00 93.88 87 VAL A O 1
ATOM 643 N N . ALA A 1 88 ? 6.132 9.012 -11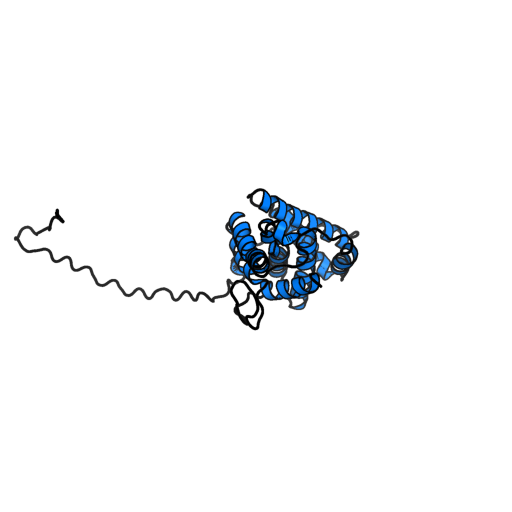.437 1.00 93.38 88 ALA A N 1
ATOM 644 C CA . ALA A 1 88 ? 7.582 9.097 -11.610 1.00 93.38 88 ALA A CA 1
ATOM 645 C C . ALA A 1 88 ? 8.336 8.255 -10.566 1.00 93.38 88 ALA A C 1
ATOM 647 O O . ALA A 1 88 ? 9.247 7.512 -10.927 1.00 93.38 88 ALA A O 1
ATOM 648 N N . ALA A 1 89 ? 7.921 8.314 -9.296 1.00 96.69 89 ALA A N 1
ATOM 649 C CA . ALA A 1 89 ? 8.510 7.506 -8.230 1.00 96.69 89 ALA A CA 1
ATOM 650 C C . ALA A 1 89 ? 8.299 6.000 -8.457 1.00 96.69 89 ALA A C 1
ATOM 652 O O . ALA A 1 89 ? 9.233 5.215 -8.304 1.00 96.69 89 ALA A O 1
ATOM 653 N N . LEU A 1 90 ? 7.093 5.594 -8.871 1.00 96.62 90 LEU A N 1
ATOM 654 C CA . LEU A 1 90 ? 6.787 4.193 -9.174 1.00 96.62 90 LEU A CA 1
ATOM 655 C C . LEU A 1 90 ? 7.609 3.659 -10.352 1.00 96.62 90 LEU A C 1
ATOM 657 O O . LEU A 1 90 ? 8.100 2.536 -10.271 1.00 96.62 90 LEU A O 1
ATOM 661 N N . ARG A 1 91 ? 7.802 4.453 -11.415 1.00 94.50 91 ARG A N 1
ATOM 662 C CA . ARG A 1 91 ? 8.677 4.078 -12.538 1.00 94.50 91 ARG A CA 1
ATOM 663 C C . ARG A 1 91 ? 10.120 3.899 -12.084 1.00 94.50 91 ARG A C 1
ATOM 665 O O . ARG A 1 91 ? 10.671 2.823 -12.278 1.00 94.50 91 ARG A O 1
ATOM 672 N N . GLY A 1 92 ? 10.673 4.885 -11.372 1.00 92.88 92 GLY A N 1
ATOM 673 C CA . GLY A 1 92 ? 12.030 4.785 -10.828 1.00 92.88 92 GLY A CA 1
ATOM 674 C C . GLY A 1 92 ? 12.215 3.569 -9.912 1.00 92.88 92 GLY A C 1
ATOM 675 O O . GLY A 1 92 ? 13.229 2.883 -9.990 1.00 92.88 92 GLY A O 1
ATOM 676 N N . GLY A 1 93 ? 11.211 3.243 -9.091 1.00 93.88 93 GLY A N 1
ATOM 677 C CA . GLY A 1 93 ? 11.198 2.014 -8.296 1.00 93.88 93 GLY A CA 1
ATOM 678 C C . GLY A 1 93 ? 11.162 0.743 -9.151 1.00 93.88 93 GLY A C 1
ATOM 679 O O . GLY A 1 93 ? 11.945 -0.175 -8.918 1.00 93.88 93 GLY A O 1
ATOM 680 N N . SER A 1 94 ? 10.284 0.689 -10.155 1.00 93.56 94 SER A N 1
ATOM 681 C CA . SER A 1 94 ? 10.141 -0.454 -11.069 1.00 93.56 94 SER A CA 1
ATOM 682 C C . SER A 1 94 ? 11.425 -0.748 -11.852 1.00 93.56 94 SER A C 1
ATOM 684 O O . SER A 1 94 ? 11.811 -1.916 -11.978 1.00 93.56 94 SER A O 1
ATOM 686 N N . ASP A 1 95 ? 12.111 0.295 -12.324 1.00 91.50 95 ASP A N 1
ATOM 687 C CA . ASP A 1 95 ? 13.380 0.186 -13.051 1.00 91.50 95 ASP A CA 1
ATOM 688 C C . ASP A 1 95 ? 14.450 -0.489 -12.182 1.00 91.50 95 ASP A C 1
ATOM 690 O O . ASP A 1 95 ? 15.105 -1.444 -12.605 1.00 91.50 95 ASP A O 1
ATOM 694 N N . GLN A 1 96 ? 14.541 -0.088 -10.910 1.00 90.75 96 GLN A N 1
ATOM 695 C CA . GLN A 1 96 ? 15.503 -0.648 -9.957 1.00 90.75 96 GLN A CA 1
ATOM 696 C C . GLN A 1 96 ? 15.239 -2.116 -9.594 1.00 90.75 96 GLN A C 1
ATOM 698 O O . GLN A 1 96 ? 16.168 -2.824 -9.205 1.00 90.75 96 GLN A O 1
ATOM 703 N N . LEU A 1 97 ? 14.010 -2.616 -9.760 1.00 88.00 97 LEU A N 1
ATOM 704 C CA . LEU A 1 97 ? 13.696 -4.027 -9.508 1.00 88.00 97 LEU A CA 1
ATOM 705 C C . LEU A 1 97 ? 14.273 -4.982 -10.564 1.00 88.00 97 LEU A C 1
ATOM 707 O O . LEU A 1 97 ? 14.255 -6.192 -10.341 1.00 88.00 97 LEU A O 1
ATOM 711 N N . GLY A 1 98 ? 14.719 -4.470 -11.717 1.00 75.69 98 GLY A N 1
ATOM 712 C CA . GLY A 1 98 ? 15.229 -5.291 -12.821 1.00 75.69 98 GLY A CA 1
ATOM 713 C C . GLY A 1 98 ? 16.732 -5.462 -12.836 1.00 75.69 98 GLY A C 1
ATOM 714 O O . GLY A 1 98 ? 17.233 -6.356 -13.511 1.00 75.69 98 GLY A O 1
ATOM 715 N N . GLU A 1 99 ? 17.432 -4.608 -12.101 1.00 69.12 99 GLU A N 1
ATOM 716 C CA . GLU A 1 99 ? 18.886 -4.535 -12.119 1.00 69.12 99 GLU A CA 1
ATOM 717 C C . GLU A 1 99 ? 19.502 -5.338 -10.969 1.00 69.12 99 GLU A C 1
ATOM 719 O O . GLU A 1 99 ? 20.573 -5.921 -11.128 1.00 69.12 99 GLU A O 1
ATOM 724 N N . SER A 1 100 ? 18.840 -5.386 -9.806 1.00 79.88 100 SER A N 1
ATOM 725 C CA . SER A 1 100 ? 19.316 -6.112 -8.622 1.00 79.88 100 SER A CA 1
ATOM 726 C C . SER A 1 100 ? 18.254 -6.196 -7.514 1.00 79.88 100 SER A C 1
ATOM 728 O O . SER A 1 100 ? 17.174 -5.615 -7.606 1.00 79.88 100 SER A O 1
ATOM 730 N N . ASP A 1 101 ? 18.602 -6.855 -6.407 1.00 87.31 101 ASP A N 1
ATOM 731 C CA . ASP A 1 101 ? 17.814 -6.852 -5.165 1.00 87.31 101 ASP A CA 1
ATOM 732 C C . ASP A 1 101 ? 18.137 -5.642 -4.262 1.00 87.31 101 ASP A C 1
ATOM 734 O O . ASP A 1 101 ? 17.768 -5.615 -3.084 1.00 87.31 101 ASP A O 1
ATOM 738 N N . ALA A 1 102 ? 18.824 -4.614 -4.781 1.00 89.44 102 ALA A N 1
ATOM 739 C CA . ALA A 1 102 ? 19.237 -3.453 -3.992 1.00 89.44 102 ALA A CA 1
ATOM 740 C C . ALA A 1 102 ? 18.038 -2.675 -3.426 1.00 89.44 102 ALA A C 1
ATOM 742 O O . ALA A 1 102 ? 18.058 -2.289 -2.259 1.00 89.44 102 ALA A O 1
ATOM 743 N N . LEU A 1 103 ? 16.958 -2.504 -4.200 1.00 92.06 103 LEU A N 1
ATOM 744 C CA . LEU A 1 103 ? 15.757 -1.813 -3.712 1.00 92.06 103 LEU A CA 1
ATOM 745 C C . LEU A 1 103 ? 15.039 -2.601 -2.601 1.00 92.06 103 LEU A C 1
ATOM 747 O O . LEU A 1 103 ? 14.526 -2.001 -1.661 1.00 92.06 103 LEU A O 1
ATOM 751 N N . LEU A 1 104 ? 15.056 -3.938 -2.655 1.00 92.06 104 LEU A N 1
ATOM 752 C CA . LEU A 1 104 ? 14.571 -4.787 -1.556 1.00 92.06 104 LEU A CA 1
ATOM 753 C C . LEU A 1 104 ? 15.492 -4.696 -0.337 1.00 92.06 104 LEU A C 1
ATOM 755 O O . LEU A 1 104 ? 15.033 -4.674 0.796 1.00 92.06 104 LEU A O 1
ATOM 759 N N . THR A 1 105 ? 16.801 -4.603 -0.556 1.00 91.69 105 THR A N 1
ATOM 760 C CA . THR A 1 105 ? 17.765 -4.417 0.535 1.00 91.69 105 THR A CA 1
ATOM 761 C C . THR A 1 105 ? 17.494 -3.115 1.295 1.00 91.69 105 THR A C 1
ATOM 763 O O . THR A 1 105 ? 17.601 -3.087 2.523 1.00 91.69 105 THR A O 1
ATOM 766 N N . GLU A 1 106 ? 17.066 -2.054 0.603 1.00 91.62 106 GLU A N 1
ATOM 767 C CA . GLU A 1 106 ? 16.690 -0.789 1.241 1.00 91.62 106 GLU A CA 1
ATOM 768 C C . GLU A 1 106 ? 15.476 -0.920 2.173 1.00 91.62 106 GLU A C 1
ATOM 770 O O . GLU A 1 106 ? 15.476 -0.285 3.232 1.00 91.62 106 GLU A O 1
ATOM 775 N N . THR A 1 107 ? 14.490 -1.775 1.856 1.00 91.06 107 THR A N 1
ATOM 776 C CA . THR A 1 107 ? 13.325 -1.994 2.740 1.00 91.06 107 THR A CA 1
ATOM 777 C C . THR A 1 107 ? 13.753 -2.587 4.084 1.00 91.06 107 THR A C 1
ATOM 779 O O . THR A 1 107 ? 13.285 -2.155 5.137 1.00 91.06 107 THR A O 1
ATOM 782 N N . ILE A 1 108 ? 14.723 -3.508 4.065 1.00 88.88 108 ILE A N 1
ATOM 783 C CA . ILE A 1 108 ? 15.293 -4.137 5.263 1.00 88.88 108 ILE A CA 1
ATOM 784 C C . ILE A 1 108 ? 16.179 -3.144 6.019 1.00 88.88 108 ILE A C 1
ATOM 786 O O . ILE A 1 108 ? 16.038 -2.974 7.232 1.00 88.88 108 ILE A O 1
ATOM 790 N N . ARG A 1 109 ? 17.081 -2.453 5.310 1.00 87.56 109 ARG A N 1
ATOM 791 C CA . ARG A 1 109 ? 18.053 -1.524 5.909 1.00 87.56 109 ARG A CA 1
ATOM 792 C C . ARG A 1 109 ? 17.372 -0.376 6.652 1.00 87.56 109 ARG A C 1
ATOM 794 O O . ARG A 1 109 ? 17.885 0.089 7.669 1.00 87.56 109 ARG A O 1
ATOM 801 N N . ARG A 1 110 ? 16.228 0.089 6.147 1.00 83.69 110 ARG A N 1
ATOM 802 C CA . ARG A 1 110 ? 15.486 1.235 6.693 1.00 83.69 110 ARG A CA 1
ATOM 803 C C . ARG A 1 110 ? 14.380 0.835 7.680 1.00 83.69 110 ARG A C 1
ATOM 805 O O . ARG A 1 110 ? 13.811 1.723 8.315 1.00 83.69 110 ARG A O 1
ATOM 812 N N . ARG A 1 111 ? 14.131 -0.468 7.879 1.00 74.38 111 ARG A N 1
ATOM 813 C CA . ARG A 1 111 ? 13.129 -1.007 8.820 1.00 74.38 111 ARG A CA 1
ATOM 814 C C . ARG A 1 111 ? 13.312 -0.537 10.278 1.00 74.38 111 ARG A C 1
ATOM 816 O O . ARG A 1 111 ? 12.314 -0.159 10.879 1.00 74.38 111 ARG A O 1
ATOM 823 N N . PRO A 1 112 ? 14.527 -0.467 10.866 1.00 60.88 112 PRO A N 1
ATOM 824 C CA . PRO A 1 112 ? 14.690 -0.060 12.271 1.00 60.88 112 PRO A CA 1
ATOM 825 C C . PRO A 1 112 ? 14.305 1.398 12.574 1.00 60.88 112 PRO A C 1
ATOM 827 O O . PRO A 1 112 ? 14.172 1.760 13.736 1.00 60.88 112 PRO A O 1
ATOM 830 N N . ALA A 1 113 ? 14.154 2.241 11.548 1.00 56.59 113 ALA A N 1
ATOM 831 C CA . ALA A 1 113 ? 13.754 3.644 11.672 1.00 56.59 113 ALA A CA 1
ATOM 832 C C . ALA A 1 113 ? 12.266 3.874 11.311 1.00 56.59 113 ALA A C 1
ATOM 834 O O . ALA A 1 113 ? 11.869 5.008 11.036 1.00 56.59 113 ALA A O 1
ATOM 835 N N . CYS A 1 114 ? 11.468 2.804 11.211 1.00 54.53 114 CYS A N 1
ATOM 836 C CA . CYS A 1 114 ? 10.182 2.780 10.513 1.00 54.53 114 CYS A CA 1
ATOM 837 C C . CYS A 1 114 ? 8.979 2.789 11.474 1.00 54.53 114 CYS A C 1
ATOM 839 O O . CYS A 1 114 ? 8.466 1.733 11.819 1.00 54.53 114 CYS A O 1
ATOM 841 N N . ASP A 1 115 ? 8.498 3.981 11.845 1.00 64.88 115 ASP A N 1
ATOM 842 C CA . ASP A 1 115 ? 7.234 4.142 12.596 1.00 64.88 115 ASP A CA 1
ATOM 843 C C . ASP A 1 115 ? 6.112 4.803 11.767 1.00 64.88 115 ASP A C 1
ATOM 845 O O . ASP A 1 115 ? 4.982 4.927 12.235 1.00 64.88 115 ASP A O 1
ATOM 849 N N . SER A 1 116 ? 6.377 5.247 10.528 1.00 84.62 116 SER A N 1
ATOM 850 C CA . SER A 1 116 ? 5.352 5.924 9.716 1.00 84.62 116 SER A CA 1
ATOM 851 C C . SER A 1 116 ? 4.589 4.969 8.794 1.00 84.62 116 SER A C 1
ATOM 853 O O . SER A 1 116 ? 5.172 4.133 8.098 1.00 84.62 116 SER A O 1
ATOM 855 N N . LEU A 1 117 ? 3.268 5.169 8.709 1.00 89.25 117 LEU A N 1
ATOM 856 C CA . LEU A 1 117 ? 2.378 4.450 7.786 1.00 89.25 117 LEU A CA 1
ATOM 857 C C . LEU A 1 117 ? 2.823 4.581 6.319 1.00 89.25 117 LEU A C 1
ATOM 859 O O . LEU A 1 117 ? 2.725 3.626 5.548 1.00 89.25 117 LEU A O 1
ATOM 863 N N . SER A 1 118 ? 3.360 5.745 5.938 1.00 91.44 118 SER A N 1
ATOM 864 C CA . SER A 1 118 ? 3.862 5.990 4.584 1.00 91.44 118 SER A CA 1
ATOM 865 C C . SER A 1 118 ? 5.048 5.090 4.235 1.00 91.44 118 SER A C 1
ATOM 867 O O . SER A 1 118 ? 5.053 4.470 3.175 1.00 91.44 118 SER A O 1
ATOM 869 N N . ARG A 1 119 ? 6.023 4.937 5.139 1.00 91.94 119 ARG A N 1
ATOM 870 C CA . ARG A 1 119 ? 7.203 4.086 4.915 1.00 91.94 119 ARG A CA 1
ATOM 871 C C . ARG A 1 119 ? 6.850 2.604 4.894 1.00 91.94 119 ARG A C 1
ATOM 873 O O . ARG A 1 119 ? 7.338 1.888 4.025 1.00 91.94 119 ARG A O 1
ATOM 880 N N . ARG A 1 120 ? 5.950 2.157 5.776 1.00 93.25 120 ARG A N 1
ATOM 881 C CA . ARG A 1 120 ? 5.392 0.796 5.717 1.00 93.25 120 ARG A CA 1
ATOM 882 C C . ARG A 1 120 ? 4.735 0.531 4.358 1.00 93.25 120 ARG A C 1
ATOM 884 O O . ARG A 1 120 ? 5.013 -0.485 3.727 1.00 93.25 120 ARG A O 1
ATOM 891 N N . SER A 1 121 ? 3.936 1.479 3.868 1.00 96.06 121 SER A N 1
ATOM 892 C CA . SER A 1 121 ? 3.287 1.376 2.553 1.00 96.06 121 SER A CA 1
ATOM 893 C C . SER A 1 121 ? 4.299 1.301 1.403 1.00 96.06 121 SER A C 1
ATOM 895 O O . SER A 1 121 ? 4.087 0.554 0.450 1.00 96.06 121 SER A O 1
ATOM 897 N N . VAL A 1 122 ? 5.432 2.008 1.502 1.00 96.94 122 VAL A N 1
ATOM 898 C CA . VAL A 1 122 ? 6.544 1.899 0.539 1.00 96.94 122 VAL A CA 1
ATOM 899 C C . VAL A 1 122 ? 7.161 0.506 0.543 1.00 96.94 122 VAL A C 1
ATOM 901 O O . VAL A 1 122 ? 7.315 -0.085 -0.525 1.00 96.94 122 VAL A O 1
ATOM 904 N N . ASN A 1 123 ? 7.466 -0.050 1.718 1.00 96.12 123 ASN A N 1
ATOM 905 C CA . ASN A 1 123 ? 8.013 -1.403 1.827 1.00 96.12 123 ASN A CA 1
ATOM 906 C C . ASN A 1 123 ? 7.074 -2.437 1.198 1.00 96.12 123 ASN A C 1
ATOM 908 O O . ASN A 1 123 ? 7.513 -3.265 0.394 1.00 96.12 123 ASN A O 1
ATOM 912 N N . VAL A 1 124 ? 5.776 -2.339 1.502 1.00 97.50 124 VAL A N 1
ATOM 913 C CA . VAL A 1 124 ? 4.744 -3.198 0.910 1.00 97.50 124 VAL A CA 1
ATOM 914 C C . VAL A 1 124 ? 4.686 -3.027 -0.609 1.00 97.50 124 VAL A C 1
ATOM 916 O O . VAL A 1 124 ? 4.687 -4.023 -1.329 1.00 97.50 124 VAL A O 1
ATOM 919 N N . ALA A 1 125 ? 4.697 -1.795 -1.122 1.00 98.19 125 ALA A N 1
ATOM 920 C CA . ALA A 1 125 ? 4.673 -1.536 -2.560 1.00 98.19 125 ALA A CA 1
ATOM 921 C C . ALA A 1 125 ? 5.895 -2.121 -3.285 1.00 98.19 125 ALA A C 1
ATOM 923 O O . ALA A 1 125 ? 5.734 -2.766 -4.319 1.00 98.19 125 ALA A O 1
ATOM 924 N N . ILE A 1 126 ? 7.103 -1.945 -2.741 1.00 97.50 126 ILE A N 1
ATOM 925 C CA . ILE A 1 126 ? 8.347 -2.470 -3.326 1.00 97.50 126 ILE A CA 1
ATOM 926 C C . ILE A 1 126 ? 8.309 -3.999 -3.391 1.00 97.50 126 ILE A C 1
ATOM 928 O O . ILE A 1 126 ? 8.546 -4.584 -4.449 1.00 97.50 126 ILE A O 1
ATOM 932 N N . MET A 1 127 ? 7.981 -4.653 -2.275 1.00 97.19 127 MET A N 1
ATOM 933 C CA . MET A 1 127 ? 7.908 -6.112 -2.208 1.00 97.19 127 MET A CA 1
ATOM 934 C C . MET A 1 127 ? 6.790 -6.671 -3.103 1.00 97.19 127 MET A C 1
ATOM 936 O O . MET A 1 127 ? 7.003 -7.664 -3.799 1.00 97.19 127 MET A O 1
ATOM 940 N N . ALA A 1 128 ? 5.627 -6.013 -3.156 1.00 98.31 128 ALA A N 1
ATOM 941 C CA . ALA A 1 128 ? 4.533 -6.398 -4.044 1.00 98.31 128 ALA A CA 1
ATOM 942 C C . ALA A 1 128 ? 4.929 -6.269 -5.521 1.00 98.31 128 ALA A C 1
ATOM 944 O O . ALA A 1 128 ? 4.732 -7.212 -6.283 1.00 98.31 128 ALA A O 1
ATOM 945 N N . MET A 1 129 ? 5.538 -5.149 -5.927 1.00 97.69 129 MET A N 1
ATOM 946 C CA . MET A 1 129 ? 6.043 -4.975 -7.292 1.00 97.69 129 MET A CA 1
ATOM 947 C C . MET A 1 129 ? 7.102 -6.022 -7.639 1.00 97.69 129 MET A C 1
ATOM 949 O O . MET A 1 129 ? 7.076 -6.555 -8.747 1.00 97.69 129 MET A O 1
ATOM 953 N N . ARG A 1 130 ? 7.991 -6.387 -6.704 1.00 96.56 130 ARG A N 1
ATOM 954 C CA . ARG A 1 130 ? 8.936 -7.479 -6.956 1.00 96.56 130 ARG A CA 1
ATOM 955 C C . ARG A 1 130 ? 8.215 -8.795 -7.225 1.00 96.56 130 ARG A C 1
ATOM 957 O O . ARG A 1 130 ? 8.507 -9.427 -8.231 1.00 96.56 130 ARG A O 1
ATOM 964 N N . LEU A 1 131 ? 7.260 -9.185 -6.380 1.00 96.19 131 LEU A N 1
ATOM 965 C CA . LEU A 1 131 ? 6.469 -10.397 -6.613 1.00 96.19 131 LEU A CA 1
ATOM 966 C C . LEU A 1 131 ? 5.715 -10.338 -7.945 1.00 96.19 131 LEU A C 1
ATOM 968 O O . LEU A 1 131 ? 5.683 -11.331 -8.662 1.00 96.19 131 LEU A O 1
ATOM 972 N N . GLY A 1 132 ? 5.168 -9.172 -8.301 1.00 96.38 132 GLY A N 1
ATOM 973 C CA . GLY A 1 132 ? 4.547 -8.919 -9.601 1.00 96.38 132 GLY A CA 1
ATOM 974 C C . GLY A 1 132 ? 5.483 -9.229 -10.771 1.00 96.38 132 GLY A C 1
ATOM 975 O O . GLY A 1 132 ? 5.056 -9.830 -11.753 1.00 96.38 132 GLY A O 1
ATOM 976 N N . ARG A 1 133 ? 6.771 -8.883 -10.659 1.00 93.94 133 ARG A N 1
ATOM 977 C CA . ARG A 1 133 ? 7.775 -9.210 -11.683 1.00 93.94 133 ARG A CA 1
ATOM 978 C C . ARG A 1 133 ? 8.046 -10.703 -11.783 1.00 93.94 133 ARG A C 1
ATOM 980 O O . ARG A 1 133 ? 8.155 -11.205 -12.894 1.00 93.94 133 ARG A O 1
ATOM 987 N N . GLU A 1 134 ? 8.141 -11.397 -10.651 1.00 93.75 134 GLU A N 1
ATOM 988 C CA . GLU A 1 134 ? 8.352 -12.854 -10.625 1.00 93.75 134 GLU A CA 1
ATOM 989 C C . GLU A 1 134 ? 7.175 -13.617 -11.261 1.00 93.75 134 GLU A C 1
ATOM 991 O O . GLU A 1 134 ? 7.356 -14.717 -11.773 1.00 93.75 134 GLU A O 1
ATOM 996 N N . VAL A 1 135 ? 5.972 -13.027 -11.270 1.00 94.06 135 VAL A N 1
ATOM 997 C CA . VAL A 1 135 ? 4.795 -13.546 -11.994 1.00 94.06 135 VAL A CA 1
ATOM 998 C C . VAL A 1 135 ? 4.575 -12.874 -13.358 1.00 94.06 135 VAL A C 1
ATOM 1000 O O . VAL A 1 135 ? 3.468 -12.905 -13.896 1.00 94.06 135 VAL A O 1
ATOM 1003 N N . GLU A 1 136 ? 5.629 -12.272 -13.915 1.00 94.38 136 GLU A N 1
ATOM 1004 C CA . GLU A 1 136 ? 5.696 -11.736 -15.281 1.00 94.38 136 GLU A CA 1
ATOM 1005 C C . GLU A 1 136 ? 4.698 -10.601 -15.582 1.00 94.38 136 GLU A C 1
ATOM 1007 O O . GLU A 1 136 ? 4.196 -10.459 -16.700 1.00 94.38 136 GLU A O 1
ATOM 1012 N N . PHE A 1 137 ? 4.396 -9.750 -14.597 1.00 95.00 137 PHE A N 1
ATOM 1013 C CA . PHE A 1 137 ? 3.622 -8.534 -14.854 1.00 95.00 137 PHE A CA 1
ATOM 1014 C C . PHE A 1 137 ? 4.403 -7.569 -15.747 1.00 95.00 137 PHE A C 1
ATOM 1016 O O . PHE A 1 137 ? 5.585 -7.302 -15.526 1.00 95.00 137 PHE A O 1
ATOM 1023 N N . ASP A 1 138 ? 3.709 -7.003 -16.735 1.00 93.88 138 ASP A N 1
ATOM 1024 C CA . ASP A 1 138 ? 4.242 -5.902 -17.528 1.00 93.88 138 ASP A CA 1
ATOM 1025 C C . ASP A 1 138 ? 4.390 -4.622 -16.690 1.00 93.88 138 ASP A C 1
ATOM 1027 O O . ASP A 1 138 ? 3.853 -4.497 -15.585 1.00 93.88 138 ASP A O 1
ATOM 1031 N N . GLU A 1 139 ? 5.109 -3.639 -17.232 1.00 92.19 139 GLU A N 1
ATOM 1032 C CA . GLU A 1 139 ? 5.369 -2.377 -16.535 1.00 92.19 139 GLU A CA 1
ATOM 1033 C C . GLU A 1 139 ? 4.071 -1.699 -16.067 1.00 92.19 139 GLU A C 1
ATOM 1035 O O . GLU A 1 139 ? 3.987 -1.219 -14.939 1.00 92.19 139 GLU A O 1
ATOM 1040 N N . ARG A 1 140 ? 3.010 -1.708 -16.884 1.00 94.62 140 ARG A N 1
ATOM 1041 C CA . ARG A 1 140 ? 1.738 -1.067 -16.519 1.00 94.62 140 ARG A CA 1
ATOM 1042 C C . ARG A 1 140 ? 1.114 -1.725 -15.294 1.00 94.62 140 ARG A C 1
ATOM 1044 O O . ARG A 1 140 ? 0.669 -1.017 -14.390 1.00 94.62 140 ARG A O 1
ATOM 1051 N N . ARG A 1 141 ? 1.095 -3.058 -15.245 1.00 96.88 141 ARG A N 1
ATOM 1052 C CA . ARG A 1 141 ? 0.582 -3.825 -14.103 1.00 96.88 141 ARG A CA 1
ATOM 1053 C C . ARG A 1 141 ? 1.465 -3.658 -12.870 1.00 96.88 141 ARG A C 1
ATOM 1055 O O . ARG A 1 141 ? 0.919 -3.562 -11.775 1.00 96.88 141 ARG A O 1
ATOM 1062 N N . LEU A 1 142 ? 2.785 -3.544 -13.025 1.00 96.44 142 LEU A N 1
ATOM 1063 C CA . LEU A 1 142 ? 3.699 -3.257 -11.912 1.00 96.44 142 LEU A CA 1
ATOM 1064 C C . LEU A 1 142 ? 3.436 -1.886 -11.293 1.00 96.44 142 LEU A C 1
ATOM 1066 O O . LEU A 1 142 ? 3.263 -1.794 -10.080 1.00 96.44 142 LEU A O 1
ATOM 1070 N N . LEU A 1 143 ? 3.329 -0.833 -12.108 1.00 97.31 143 LEU A N 1
ATOM 1071 C CA . LEU A 1 143 ? 3.017 0.511 -11.614 1.00 97.31 143 LEU A CA 1
ATOM 1072 C C . LEU A 1 143 ? 1.635 0.551 -10.948 1.00 97.31 143 LEU A C 1
ATOM 1074 O O . LEU A 1 143 ? 1.466 1.173 -9.901 1.00 97.31 143 LEU A O 1
ATOM 1078 N N . ALA A 1 144 ? 0.650 -0.145 -11.519 1.00 98.00 144 ALA A N 1
ATOM 1079 C CA . ALA A 1 144 ? -0.689 -0.252 -10.950 1.00 98.00 144 ALA A CA 1
ATOM 1080 C C . ALA A 1 144 ? -0.694 -0.984 -9.594 1.00 98.00 144 ALA A C 1
ATOM 1082 O O . ALA A 1 144 ? -1.329 -0.524 -8.640 1.00 98.00 144 ALA A O 1
ATOM 1083 N N . LEU A 1 145 ? 0.048 -2.090 -9.489 1.00 98.56 145 LEU A N 1
ATOM 1084 C CA . LEU A 1 145 ? 0.248 -2.839 -8.251 1.00 98.56 145 LEU A CA 1
ATOM 1085 C C . LEU A 1 145 ? 0.964 -1.988 -7.196 1.00 98.56 145 LEU A C 1
ATOM 1087 O O . LEU A 1 145 ? 0.522 -1.936 -6.050 1.00 98.56 145 LEU A O 1
ATOM 1091 N N . GLY A 1 146 ? 2.016 -1.271 -7.594 1.00 98.44 146 GLY A N 1
ATOM 1092 C CA . GLY A 1 146 ? 2.743 -0.346 -6.732 1.00 98.44 146 GLY A CA 1
ATOM 1093 C C . GLY A 1 146 ? 1.859 0.790 -6.219 1.00 98.44 146 GLY A C 1
ATOM 1094 O O . GLY A 1 146 ? 1.872 1.069 -5.025 1.00 98.44 146 GLY A O 1
ATOM 1095 N N . LEU A 1 147 ? 1.015 1.386 -7.069 1.00 98.69 147 LEU A N 1
ATOM 1096 C CA . LEU A 1 147 ? 0.050 2.410 -6.651 1.00 98.69 147 LEU A CA 1
ATOM 1097 C C . LEU A 1 147 ? -0.941 1.878 -5.607 1.00 98.69 147 LEU A C 1
ATOM 1099 O O . LEU A 1 147 ? -1.218 2.562 -4.618 1.00 98.69 147 LEU A O 1
ATOM 1103 N N . CYS A 1 148 ? -1.457 0.661 -5.808 1.00 98.75 148 CYS A N 1
ATOM 1104 C CA . CYS A 1 148 ? -2.313 -0.002 -4.825 1.00 98.75 148 CYS A CA 1
ATOM 1105 C C . CYS A 1 148 ? -1.553 -0.249 -3.512 1.00 98.75 148 CYS A C 1
ATOM 1107 O O . CYS A 1 148 ? -2.081 0.052 -2.446 1.00 98.75 148 CYS A O 1
ATOM 1109 N N . GLY A 1 149 ? -0.302 -0.716 -3.583 1.00 98.50 149 GLY A N 1
ATOM 1110 C CA . GLY A 1 149 ? 0.561 -0.930 -2.420 1.00 98.50 149 GLY A CA 1
ATOM 1111 C C . GLY A 1 149 ? 0.855 0.354 -1.640 1.00 98.50 149 GLY A C 1
ATOM 1112 O O . GLY A 1 149 ? 0.726 0.365 -0.422 1.00 98.50 149 GLY A O 1
ATOM 1113 N N . LEU A 1 150 ? 1.149 1.469 -2.315 1.00 98.31 150 LEU A N 1
ATOM 1114 C CA . LEU A 1 150 ? 1.386 2.762 -1.656 1.00 98.31 150 LEU A CA 1
ATOM 1115 C C . LEU A 1 150 ? 0.136 3.326 -0.966 1.00 98.31 150 LEU A C 1
ATOM 1117 O O . LEU A 1 150 ? 0.252 4.148 -0.060 1.00 98.31 150 LEU A O 1
ATOM 1121 N N . SER A 1 151 ? -1.051 2.912 -1.414 1.00 98.12 151 SER A N 1
ATOM 1122 C CA . SER A 1 151 ? -2.326 3.508 -1.008 1.00 98.12 151 SER A CA 1
ATOM 1123 C C . SER A 1 151 ? -3.167 2.626 -0.082 1.00 98.12 151 SER A C 1
ATOM 1125 O O . SER A 1 151 ? -4.214 3.084 0.380 1.00 98.12 151 SER A O 1
ATOM 1127 N N . HIS A 1 152 ? -2.768 1.369 0.153 1.00 98.12 152 HIS A N 1
ATOM 1128 C CA . HIS A 1 152 ? -3.645 0.373 0.78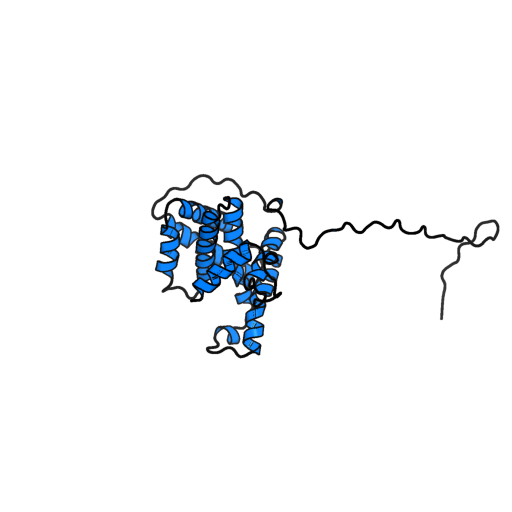1 1.00 98.12 152 HIS A CA 1
ATOM 1129 C C . HIS A 1 152 ? -4.117 0.773 2.184 1.00 98.12 152 HIS A C 1
ATOM 1131 O O . HIS A 1 152 ? -5.298 0.619 2.496 1.00 98.12 152 HIS A O 1
ATOM 1137 N N . ASP A 1 153 ? -3.235 1.412 2.952 1.00 96.12 153 ASP A N 1
ATOM 1138 C CA . ASP A 1 153 ? -3.453 1.791 4.349 1.00 96.12 153 ASP A CA 1
ATOM 1139 C C . ASP A 1 153 ? -3.784 3.278 4.560 1.00 96.12 153 ASP A C 1
ATOM 1141 O O . ASP A 1 153 ? -3.749 3.770 5.687 1.00 96.12 153 ASP A O 1
ATOM 1145 N N . LEU A 1 154 ? -4.172 4.027 3.517 1.00 97.88 154 LEU A N 1
ATOM 1146 C CA . LEU A 1 154 ? -4.592 5.432 3.684 1.00 97.88 154 LEU A CA 1
ATOM 1147 C C . LEU A 1 154 ? -5.734 5.595 4.700 1.00 97.88 154 LEU A C 1
ATOM 1149 O O . LEU A 1 154 ? -5.813 6.599 5.404 1.00 97.88 154 LEU A O 1
ATOM 1153 N N . GLY A 1 155 ? -6.608 4.598 4.803 1.00 97.62 155 GLY A N 1
ATOM 1154 C CA . GLY A 1 155 ? -7.714 4.559 5.745 1.00 97.62 155 GLY A CA 1
ATOM 1155 C C . GLY A 1 155 ? -7.304 4.487 7.212 1.00 97.62 155 GLY A C 1
ATOM 1156 O O . GLY A 1 155 ? -8.126 4.801 8.071 1.00 97.62 155 GLY A O 1
ATOM 1157 N N . MET A 1 156 ? -6.047 4.152 7.515 1.00 96.56 156 MET A N 1
ATOM 1158 C CA . MET A 1 156 ? -5.511 4.214 8.878 1.00 96.56 156 MET A CA 1
ATOM 1159 C C . MET A 1 156 ? -5.538 5.642 9.444 1.00 96.56 156 MET A C 1
ATOM 1161 O O . MET A 1 156 ? -5.629 5.811 10.655 1.00 96.56 156 MET A O 1
ATOM 1165 N N . LEU A 1 157 ? -5.558 6.668 8.581 1.00 95.75 157 LEU A N 1
ATOM 1166 C CA . LEU A 1 157 ? -5.730 8.076 8.969 1.00 95.75 157 LEU A CA 1
ATOM 1167 C C . LEU A 1 157 ? -7.081 8.379 9.638 1.00 95.75 157 LEU A C 1
ATOM 1169 O O . LEU A 1 157 ? -7.220 9.403 10.299 1.00 95.75 157 LEU A O 1
ATOM 1173 N N . GLU A 1 158 ? -8.079 7.521 9.435 1.00 96.31 158 GLU A N 1
ATOM 1174 C CA . GLU A 1 158 ? -9.449 7.689 9.939 1.00 96.31 158 GLU A CA 1
ATOM 1175 C C . GLU A 1 158 ? -9.723 6.779 11.150 1.00 96.31 158 GLU A C 1
ATOM 1177 O O . GLU A 1 158 ? -10.823 6.772 11.708 1.00 96.31 158 GLU A O 1
ATOM 1182 N N . VAL A 1 159 ? -8.729 5.984 11.561 1.00 95.62 159 VAL A N 1
ATOM 1183 C CA . VAL A 1 159 ? -8.807 5.156 12.763 1.00 95.62 159 VAL A CA 1
ATOM 1184 C C . VAL A 1 159 ? -8.511 6.042 13.982 1.00 95.62 159 VAL A C 1
ATOM 1186 O O . VAL A 1 159 ? -7.506 6.752 13.979 1.00 95.62 159 VAL A O 1
ATOM 1189 N N . PRO A 1 160 ? -9.353 6.025 15.035 1.00 94.00 160 PRO A N 1
ATOM 1190 C CA . PRO A 1 160 ? -9.128 6.851 16.219 1.00 94.00 160 PRO A CA 1
ATOM 1191 C C . PRO A 1 160 ? -7.778 6.566 16.885 1.00 94.00 160 PRO A C 1
ATOM 1193 O O . PRO A 1 160 ? -7.372 5.407 16.998 1.00 94.00 160 PRO A O 1
ATOM 1196 N N . ALA A 1 161 ? -7.111 7.609 17.383 1.00 91.56 161 ALA A N 1
ATOM 1197 C CA . ALA A 1 161 ? -5.808 7.477 18.036 1.00 91.56 161 ALA A CA 1
ATOM 1198 C C . ALA A 1 161 ? -5.859 6.516 19.236 1.00 91.56 161 ALA A C 1
ATOM 1200 O O . ALA A 1 161 ? -4.958 5.705 19.412 1.00 91.56 161 ALA A O 1
ATOM 1201 N N . GLU A 1 162 ? -6.964 6.492 19.995 1.00 92.50 162 GLU A N 1
ATOM 1202 C CA . GLU A 1 162 ? -7.111 5.581 21.140 1.00 92.50 162 GLU A CA 1
ATOM 1203 C C . GLU A 1 162 ? -7.183 4.099 20.728 1.00 92.50 162 GLU A C 1
ATOM 1205 O O . GLU A 1 162 ? -7.000 3.207 21.560 1.00 92.50 162 GLU A O 1
ATOM 1210 N N . VAL A 1 163 ? -7.497 3.814 19.458 1.00 93.00 163 VAL A N 1
ATOM 1211 C CA . VAL A 1 163 ? -7.423 2.468 18.876 1.00 93.00 163 VAL A CA 1
ATOM 1212 C C . VAL A 1 163 ? -5.981 2.159 18.476 1.00 93.00 163 VAL A C 1
ATOM 1214 O O . VAL A 1 163 ? -5.493 1.086 18.818 1.00 93.00 163 VAL A O 1
ATOM 1217 N N . LEU A 1 164 ? -5.303 3.086 17.790 1.00 89.25 164 LEU A N 1
ATOM 1218 C CA . LEU A 1 164 ? -3.930 2.905 17.297 1.00 89.25 164 LEU A CA 1
ATOM 1219 C C . LEU A 1 164 ? -2.904 2.772 18.432 1.00 89.25 164 LEU A C 1
ATOM 1221 O O . LEU A 1 164 ? -2.031 1.912 18.365 1.00 89.25 164 LEU A O 1
ATOM 1225 N N . ASP A 1 165 ? -3.061 3.555 19.499 1.00 88.25 165 ASP A N 1
ATOM 1226 C CA . ASP A 1 165 ? -2.142 3.582 20.645 1.00 88.25 165 ASP A CA 1
ATOM 1227 C C . ASP A 1 165 ? -2.416 2.458 21.664 1.00 88.25 165 ASP A C 1
ATOM 1229 O O . ASP A 1 165 ? -1.738 2.330 22.690 1.00 88.25 165 ASP A O 1
ATOM 1233 N N . SER A 1 166 ? -3.439 1.633 21.424 1.00 87.19 166 SER A N 1
ATOM 1234 C CA . SER A 1 166 ? -3.834 0.579 22.354 1.00 87.19 166 SER A CA 1
ATOM 1235 C C . SER A 1 166 ? -2.864 -0.602 22.322 1.00 87.19 166 SER A C 1
ATOM 1237 O O . SER A 1 166 ? -2.712 -1.280 21.308 1.00 87.19 166 SER A O 1
ATOM 1239 N N . GLN A 1 167 ? -2.292 -0.951 23.479 1.00 86.94 167 GLN A N 1
ATOM 1240 C CA . GLN A 1 167 ? -1.438 -2.141 23.619 1.00 86.94 167 GLN A CA 1
ATOM 1241 C C . GLN A 1 167 ? -2.195 -3.457 23.381 1.00 86.94 167 GLN A C 1
ATOM 1243 O O . GLN A 1 167 ? -1.602 -4.467 23.002 1.00 86.94 167 GLN A O 1
ATOM 1248 N N . ARG A 1 168 ? -3.505 -3.482 23.663 1.00 91.69 168 ARG A N 1
ATOM 1249 C CA . ARG A 1 168 ? -4.376 -4.646 23.459 1.00 91.69 168 ARG A CA 1
ATOM 1250 C C . ARG A 1 168 ? -5.748 -4.178 23.006 1.00 91.69 168 ARG A C 1
ATOM 1252 O O . ARG A 1 168 ? -6.507 -3.600 23.779 1.00 91.69 168 ARG A O 1
ATOM 1259 N N . LEU A 1 169 ? -6.089 -4.494 21.765 1.00 91.75 169 LEU A N 1
ATOM 1260 C CA . LEU A 1 169 ? -7.380 -4.136 21.195 1.00 91.75 169 LEU A CA 1
ATOM 1261 C C . LEU A 1 169 ? -8.511 -4.944 21.839 1.00 91.75 169 LEU A C 1
ATOM 1263 O O . LEU A 1 169 ? -8.489 -6.176 21.870 1.00 91.75 169 LEU A O 1
ATOM 1267 N N . THR A 1 170 ? -9.538 -4.240 22.310 1.00 95.94 170 THR A N 1
ATOM 1268 C CA . THR A 1 170 ? -10.842 -4.843 22.607 1.00 95.94 170 THR A CA 1
ATOM 1269 C C . THR A 1 170 ? -11.532 -5.292 21.316 1.00 95.94 170 THR A C 1
ATOM 1271 O O . THR A 1 170 ? -11.177 -4.857 20.220 1.00 95.94 170 THR A O 1
ATOM 1274 N N . ALA A 1 171 ? -12.576 -6.120 21.422 1.00 95.62 171 ALA A N 1
ATOM 1275 C CA . ALA A 1 171 ? -13.356 -6.540 20.255 1.00 95.62 171 ALA A CA 1
ATOM 1276 C C . ALA A 1 171 ? -13.950 -5.347 19.474 1.00 95.62 171 ALA A C 1
ATOM 1278 O O . ALA A 1 171 ? -13.947 -5.360 18.246 1.00 95.62 171 ALA A O 1
ATOM 1279 N N . SER A 1 172 ? -14.398 -4.297 20.174 1.00 95.19 172 SER A N 1
ATOM 1280 C CA . SER A 1 172 ? -14.920 -3.074 19.548 1.00 95.19 172 SER A CA 1
ATOM 1281 C C . SER A 1 172 ? -13.823 -2.289 18.826 1.00 95.19 172 SER A C 1
ATOM 1283 O O . SER A 1 172 ? -14.001 -1.897 17.677 1.00 95.19 172 SER A O 1
ATOM 1285 N N . GLN A 1 173 ? -12.665 -2.099 19.466 1.00 95.44 173 GLN A N 1
ATOM 1286 C CA . GLN A 1 173 ? -11.527 -1.411 18.844 1.00 95.44 173 GLN A CA 1
ATOM 1287 C C . GLN A 1 173 ? -11.004 -2.182 17.625 1.00 95.44 173 GLN A C 1
ATOM 1289 O O . GLN A 1 173 ? -10.695 -1.586 16.599 1.00 95.44 173 GLN A O 1
ATOM 1294 N N . MET A 1 174 ? -10.985 -3.516 17.695 1.00 95.38 174 MET A N 1
ATOM 1295 C CA . MET A 1 174 ? -10.659 -4.372 16.554 1.00 95.38 174 MET A CA 1
ATOM 1296 C C . MET A 1 174 ? -11.650 -4.178 15.399 1.00 95.38 174 MET A C 1
ATOM 1298 O O . MET A 1 174 ? -11.236 -4.105 14.246 1.00 95.38 174 MET A O 1
ATOM 1302 N N . GLN A 1 175 ? -12.953 -4.066 15.677 1.00 94.81 175 GLN A N 1
ATOM 1303 C CA . GLN A 1 175 ? -13.946 -3.776 14.638 1.00 94.81 175 GLN A CA 1
ATOM 1304 C C . GLN A 1 175 ? -13.715 -2.410 13.986 1.00 94.81 175 GLN A C 1
ATOM 1306 O O . GLN A 1 175 ? -13.822 -2.318 12.766 1.00 94.81 175 GLN A O 1
ATOM 1311 N N . GLN A 1 176 ? -13.364 -1.385 14.770 1.00 95.44 176 GLN A N 1
ATOM 1312 C CA . GLN A 1 176 ? -13.030 -0.052 14.257 1.00 95.44 176 GLN A CA 1
ATOM 1313 C C . GLN A 1 176 ? -11.774 -0.082 13.384 1.00 95.44 176 GLN A C 1
ATOM 1315 O O . GLN A 1 176 ? -11.794 0.452 12.279 1.00 95.44 176 GLN A O 1
ATOM 1320 N N . LEU A 1 177 ? -10.715 -0.759 13.837 1.00 95.81 177 LEU A N 1
ATOM 1321 C CA . LEU A 1 177 ? -9.489 -0.930 13.059 1.00 95.81 177 LEU A CA 1
ATOM 1322 C C . LEU A 1 177 ? -9.768 -1.648 11.732 1.00 95.81 177 LEU A C 1
ATOM 1324 O O . LEU A 1 177 ? -9.292 -1.221 10.687 1.00 95.81 177 LEU A O 1
ATOM 1328 N N . ARG A 1 178 ? -10.606 -2.692 11.738 1.00 96.81 178 ARG A N 1
ATOM 1329 C CA . ARG A 1 178 ? -11.000 -3.440 10.529 1.00 96.81 178 ARG A CA 1
ATOM 1330 C C . ARG A 1 178 ? -11.839 -2.638 9.527 1.00 96.81 178 ARG A C 1
ATOM 1332 O O . ARG A 1 178 ? -12.113 -3.149 8.446 1.00 96.81 178 ARG A O 1
ATOM 1339 N N . GLN A 1 179 ? -12.244 -1.408 9.851 1.00 97.75 179 GLN A N 1
ATOM 1340 C CA . GLN A 1 179 ? -12.890 -0.509 8.889 1.00 97.75 179 GLN A CA 1
ATOM 1341 C C . GLN A 1 179 ? -11.896 0.244 7.999 1.00 97.75 179 GLN A C 1
ATOM 1343 O O . GLN A 1 179 ? -12.319 0.794 6.981 1.00 97.75 179 GLN A O 1
ATOM 1348 N N . HIS A 1 180 ? -10.598 0.264 8.328 1.00 98.00 180 HIS A N 1
ATOM 1349 C CA . HIS A 1 180 ? -9.622 1.026 7.549 1.00 98.00 180 HIS A CA 1
ATOM 1350 C C . HIS A 1 180 ? -9.615 0.697 6.039 1.00 98.00 180 HIS A C 1
ATOM 1352 O O . HIS A 1 180 ? -9.473 1.647 5.272 1.00 98.00 180 HIS A O 1
ATOM 1358 N N . PRO A 1 181 ? -9.894 -0.532 5.544 1.00 98.50 181 PRO A N 1
ATOM 1359 C CA . PRO A 1 181 ? -9.931 -0.771 4.098 1.00 98.50 181 PRO A CA 1
ATOM 1360 C C . PRO A 1 181 ? -11.075 -0.008 3.413 1.00 98.50 181 PRO A C 1
ATOM 1362 O O . PRO A 1 181 ? -10.904 0.543 2.325 1.00 98.50 181 PRO A O 1
ATOM 1365 N N . HIS A 1 182 ? -12.237 0.101 4.070 1.00 98.50 182 HIS A N 1
ATOM 1366 C CA . HIS A 1 182 ? -13.353 0.920 3.583 1.00 98.50 182 HIS A CA 1
ATOM 1367 C C . HIS A 1 182 ? -13.032 2.414 3.629 1.00 98.50 182 HIS A C 1
ATOM 1369 O O . HIS A 1 182 ? -13.469 3.180 2.765 1.00 98.50 182 HIS A O 1
ATOM 1375 N N . TYR A 1 183 ? -12.264 2.852 4.626 1.00 98.50 183 TYR A N 1
ATOM 1376 C CA . TYR A 1 183 ? -11.790 4.230 4.685 1.00 98.50 183 TYR A CA 1
ATOM 1377 C C . TYR A 1 183 ? -10.795 4.525 3.558 1.00 98.50 183 TYR A C 1
ATOM 1379 O O . TYR A 1 183 ? -10.950 5.555 2.901 1.00 98.50 183 TYR A O 1
ATOM 1387 N N . SER A 1 184 ? -9.866 3.610 3.254 1.00 98.38 184 SER A N 1
ATOM 1388 C CA . SER A 1 184 ? -8.957 3.713 2.104 1.00 98.38 184 SER A CA 1
ATOM 1389 C C . SER A 1 184 ? -9.737 3.849 0.795 1.00 98.38 184 SER A C 1
ATOM 1391 O O . SER A 1 184 ? -9.500 4.786 0.034 1.00 98.38 184 SER A O 1
ATOM 1393 N N . GLU A 1 185 ? -10.731 2.985 0.557 1.00 98.50 185 GLU A N 1
ATOM 1394 C CA . GLU A 1 185 ? -11.603 3.063 -0.624 1.00 98.50 185 GLU A CA 1
ATOM 1395 C C . GLU A 1 185 ? -12.318 4.419 -0.729 1.00 98.50 185 GLU A C 1
ATOM 1397 O O . GLU A 1 185 ? -12.340 5.044 -1.795 1.00 98.50 185 GLU A O 1
ATOM 1402 N N . ARG A 1 186 ? -12.882 4.908 0.382 1.00 98.31 186 ARG A N 1
ATOM 1403 C CA . ARG A 1 186 ? -13.570 6.204 0.430 1.00 98.31 186 ARG A CA 1
ATOM 1404 C C . ARG A 1 186 ? -12.624 7.366 0.124 1.00 98.31 186 ARG A C 1
ATOM 1406 O O . ARG A 1 186 ? -13.008 8.248 -0.646 1.00 98.31 186 ARG A O 1
ATOM 1413 N N . ILE A 1 187 ? -11.434 7.382 0.725 1.00 98.38 187 ILE A N 1
ATOM 1414 C CA . ILE A 1 187 ? -10.410 8.415 0.505 1.00 98.38 187 ILE A CA 1
ATOM 1415 C C . ILE A 1 187 ? -9.993 8.425 -0.966 1.00 98.38 187 ILE A C 1
ATOM 1417 O O . ILE A 1 187 ? -10.024 9.476 -1.606 1.00 98.38 187 ILE A O 1
ATOM 1421 N N . LEU A 1 188 ? -9.691 7.253 -1.527 1.00 97.88 188 LEU A N 1
ATOM 1422 C CA . LEU A 1 188 ? -9.262 7.110 -2.918 1.00 97.88 188 LEU A CA 1
ATOM 1423 C C . LEU A 1 188 ? -10.343 7.552 -3.901 1.00 97.88 188 LEU A C 1
ATOM 1425 O O . LEU A 1 188 ? -10.052 8.290 -4.838 1.00 97.88 188 LEU A O 1
ATOM 1429 N N . ARG A 1 189 ? -11.613 7.213 -3.657 1.00 95.94 189 ARG A N 1
ATOM 1430 C CA . ARG A 1 189 ? -12.726 7.757 -4.451 1.00 95.94 189 ARG A CA 1
ATOM 1431 C C . ARG A 1 189 ? -12.781 9.290 -4.382 1.00 95.94 189 ARG A C 1
ATOM 1433 O O . ARG A 1 189 ? -13.113 9.934 -5.374 1.00 95.94 189 ARG A O 1
ATOM 1440 N N . GLY A 1 190 ? -12.434 9.873 -3.234 1.00 96.25 190 GLY A N 1
ATOM 1441 C CA . GLY A 1 190 ? -12.331 11.321 -3.037 1.00 96.25 190 GLY A CA 1
ATOM 1442 C C . GLY A 1 190 ? -11.213 11.994 -3.843 1.00 96.25 190 GLY A C 1
ATOM 1443 O O . GLY A 1 190 ? -11.341 13.169 -4.179 1.00 96.25 190 GLY A O 1
ATOM 1444 N N . PHE A 1 191 ? -10.157 11.267 -4.222 1.00 95.62 191 PHE A N 1
ATOM 1445 C CA . PHE A 1 191 ? -9.106 11.783 -5.112 1.00 95.62 191 PHE A CA 1
ATOM 1446 C C . PHE A 1 191 ? -9.570 11.941 -6.565 1.00 95.62 191 PHE A C 1
ATOM 1448 O O . PHE A 1 191 ? -8.945 12.673 -7.333 1.00 95.62 191 PHE A O 1
ATOM 1455 N N . GLY A 1 192 ? -10.674 11.291 -6.939 1.00 91.25 192 GLY A N 1
ATOM 1456 C CA . GLY A 1 192 ? -11.314 11.407 -8.244 1.00 91.25 192 GLY A CA 1
ATOM 1457 C C . GLY A 1 192 ? -11.386 10.084 -9.004 1.00 91.25 192 GLY A C 1
ATOM 1458 O O . GLY A 1 192 ? -10.848 9.059 -8.588 1.00 91.25 192 GLY A O 1
ATOM 1459 N N . LYS A 1 193 ? -12.042 10.119 -10.171 1.00 89.75 193 LYS A N 1
ATOM 1460 C CA . LYS A 1 193 ? -12.393 8.927 -10.966 1.00 89.75 193 LYS A CA 1
ATOM 1461 C C . LYS A 1 193 ? -11.200 8.016 -11.293 1.00 89.75 193 LYS A C 1
ATOM 1463 O O . LYS A 1 193 ? -11.349 6.800 -11.337 1.00 89.75 193 LYS A O 1
ATOM 1468 N N . ALA A 1 194 ? -10.011 8.592 -11.480 1.00 89.31 194 ALA A N 1
ATOM 1469 C CA . ALA A 1 194 ? -8.787 7.845 -11.778 1.00 89.31 194 ALA A CA 1
ATOM 1470 C C . ALA A 1 194 ? -8.341 6.897 -10.644 1.00 89.31 194 ALA A C 1
ATOM 1472 O O . ALA A 1 194 ? -7.598 5.958 -10.911 1.00 89.31 194 ALA A O 1
ATOM 1473 N N . PHE A 1 195 ? -8.803 7.116 -9.408 1.00 94.06 195 PHE A N 1
ATOM 1474 C CA . PHE A 1 195 ? -8.455 6.319 -8.227 1.00 94.06 195 PHE A CA 1
ATOM 1475 C C . PHE A 1 195 ? -9.567 5.354 -7.790 1.00 94.06 195 PHE A C 1
ATOM 1477 O O . PHE A 1 195 ? -9.359 4.554 -6.881 1.00 94.06 195 PHE A O 1
ATOM 1484 N N . GLU A 1 196 ? -10.742 5.374 -8.429 1.00 94.31 196 GLU A N 1
ATOM 1485 C CA . GLU A 1 196 ? -11.858 4.497 -8.043 1.00 94.31 196 GLU A CA 1
ATOM 1486 C C . GLU A 1 196 ? -11.506 3.010 -8.147 1.00 94.31 196 GLU A C 1
ATOM 1488 O O . GLU A 1 196 ? -11.896 2.218 -7.291 1.00 94.31 196 GLU A O 1
ATOM 1493 N N . TRP A 1 197 ? -10.761 2.624 -9.185 1.00 96.62 197 TRP A N 1
ATOM 1494 C CA . TRP A 1 197 ? -10.317 1.241 -9.350 1.00 96.62 197 TRP A CA 1
ATOM 1495 C C . TRP A 1 197 ? -9.298 0.848 -8.274 1.00 96.62 197 TRP A C 1
ATOM 1497 O O . TRP A 1 197 ? -9.386 -0.258 -7.751 1.00 96.62 197 TRP A O 1
ATOM 1507 N N . VAL A 1 198 ? -8.407 1.767 -7.876 1.00 98.00 198 VAL A N 1
ATOM 1508 C CA . VAL A 1 198 ? -7.464 1.558 -6.765 1.00 98.00 198 VAL A CA 1
ATOM 1509 C C . VAL A 1 198 ? -8.250 1.280 -5.488 1.00 98.00 198 VAL A C 1
ATOM 1511 O O . VAL A 1 198 ? -7.990 0.286 -4.821 1.00 98.00 198 VAL A O 1
ATOM 1514 N N . GLY A 1 199 ? -9.277 2.092 -5.203 1.00 97.69 199 GLY A N 1
ATOM 1515 C CA . GLY A 1 199 ? -10.189 1.907 -4.071 1.00 97.69 199 GLY A CA 1
ATOM 1516 C C . GLY A 1 199 ? -10.813 0.509 -4.019 1.00 97.69 199 GLY A C 1
ATOM 1517 O O . GLY A 1 199 ? -10.755 -0.155 -2.984 1.00 97.69 199 GLY A O 1
ATOM 1518 N N . ARG A 1 200 ? -11.338 0.034 -5.157 1.00 97.62 200 ARG A N 1
ATOM 1519 C CA . ARG A 1 200 ? -11.948 -1.303 -5.279 1.00 97.62 200 ARG A CA 1
ATOM 1520 C C . ARG A 1 200 ? -10.968 -2.453 -5.059 1.00 97.62 200 ARG A C 1
ATOM 1522 O O . ARG A 1 200 ? -11.401 -3.526 -4.651 1.00 97.62 200 ARG A O 1
ATOM 1529 N N . VAL A 1 201 ? -9.680 -2.256 -5.345 1.00 98.31 201 VAL A N 1
ATOM 1530 C CA . VAL A 1 201 ? -8.638 -3.256 -5.075 1.00 98.31 201 VAL A CA 1
ATOM 1531 C C . VAL A 1 201 ? -8.211 -3.202 -3.611 1.00 98.31 201 VAL A C 1
ATOM 1533 O O . VAL A 1 201 ? -8.193 -4.236 -2.948 1.00 98.31 201 VAL A O 1
ATOM 1536 N N . VAL A 1 202 ? -7.880 -2.016 -3.087 1.00 97.88 202 VAL A N 1
ATOM 1537 C CA . VAL A 1 202 ? -7.285 -1.902 -1.745 1.00 97.88 202 VAL A CA 1
ATOM 1538 C C . VAL A 1 202 ? -8.231 -2.333 -0.631 1.00 97.88 202 VAL A C 1
ATOM 1540 O O . VAL A 1 202 ? -7.777 -2.893 0.362 1.00 97.88 202 VAL A O 1
ATOM 1543 N N . VAL A 1 203 ? -9.547 -2.164 -0.816 1.00 98.44 203 VAL A N 1
ATOM 1544 C CA . VAL A 1 203 ? -10.548 -2.624 0.161 1.00 98.44 203 VAL A CA 1
ATOM 1545 C C . VAL A 1 203 ? -10.465 -4.135 0.415 1.00 98.44 203 VAL A C 1
ATOM 1547 O O . VAL A 1 203 ? -10.887 -4.597 1.468 1.00 98.44 203 VAL A O 1
ATOM 1550 N N . GLN A 1 204 ? -9.883 -4.898 -0.518 1.00 98.50 204 GLN A N 1
ATOM 1551 C CA . GLN A 1 204 ? -9.783 -6.356 -0.467 1.00 98.50 204 GLN A CA 1
ATOM 1552 C C . GLN A 1 204 ? -8.438 -6.864 0.089 1.00 98.50 204 GLN A C 1
ATOM 1554 O O . GLN A 1 204 ? -8.230 -8.071 0.169 1.00 98.50 204 GLN A O 1
ATOM 1559 N N . VAL A 1 205 ? -7.486 -5.992 0.448 1.00 98.12 205 VAL A N 1
ATOM 1560 C CA . VAL A 1 205 ? -6.109 -6.391 0.835 1.00 98.12 205 VAL A CA 1
ATOM 1561 C C . VAL A 1 205 ? -6.076 -7.299 2.073 1.00 98.12 205 VAL A C 1
ATOM 1563 O O . VAL A 1 205 ? -5.227 -8.188 2.197 1.00 98.12 205 VAL A O 1
ATOM 1566 N N . HIS A 1 206 ? -7.054 -7.151 2.966 1.00 97.81 206 HIS A N 1
ATOM 1567 C CA . HIS A 1 206 ? -7.196 -8.006 4.144 1.00 97.81 206 HIS A CA 1
ATOM 1568 C C . HIS A 1 206 ? -8.103 -9.226 3.931 1.00 97.81 206 HIS A C 1
ATOM 1570 O O . HIS A 1 206 ? -8.348 -9.988 4.872 1.00 97.81 206 HIS A O 1
ATOM 1576 N N . GLU A 1 207 ? -8.540 -9.480 2.697 1.00 97.88 207 GLU A N 1
ATOM 1577 C CA . GLU A 1 207 ? -9.245 -10.706 2.339 1.00 97.88 207 GLU A CA 1
ATOM 1578 C C . GLU A 1 207 ? -8.301 -11.910 2.328 1.00 97.88 207 GLU A C 1
ATOM 1580 O O . GLU A 1 207 ? -7.085 -11.795 2.137 1.00 97.88 207 GLU A O 1
ATOM 1585 N N . ARG A 1 208 ? -8.848 -13.102 2.567 1.00 96.50 208 ARG A N 1
ATOM 1586 C CA . ARG A 1 208 ? -8.081 -14.354 2.650 1.00 96.50 208 ARG A CA 1
ATOM 1587 C C . ARG A 1 208 ? -8.748 -15.403 1.780 1.00 96.50 208 ARG A C 1
ATOM 1589 O O . ARG A 1 208 ? -9.968 -15.460 1.716 1.00 96.50 208 ARG A O 1
ATOM 1596 N N . ARG A 1 209 ? -7.965 -16.255 1.105 1.00 93.88 209 ARG A N 1
ATOM 1597 C CA . ARG A 1 209 ? -8.509 -17.198 0.102 1.00 93.88 209 ARG A CA 1
ATOM 1598 C C . ARG A 1 209 ? -9.569 -18.154 0.667 1.00 93.88 209 ARG A C 1
ATOM 1600 O O . ARG A 1 209 ? -10.422 -18.599 -0.095 1.00 93.88 209 ARG A O 1
ATOM 1607 N N . ASP A 1 210 ? -9.528 -18.446 1.964 1.00 95.69 210 ASP A N 1
ATOM 1608 C CA . ASP A 1 210 ? -10.501 -19.276 2.687 1.00 95.69 210 ASP A CA 1
ATOM 1609 C C . ASP A 1 210 ? -11.764 -18.512 3.152 1.00 95.69 210 ASP A C 1
ATOM 1611 O O . ASP A 1 210 ? -12.724 -19.120 3.633 1.00 95.69 210 ASP A O 1
ATOM 1615 N N . GLY A 1 211 ? -11.804 -17.188 2.977 1.00 95.56 211 GLY A N 1
ATOM 1616 C CA . GLY A 1 211 ? -12.882 -16.305 3.422 1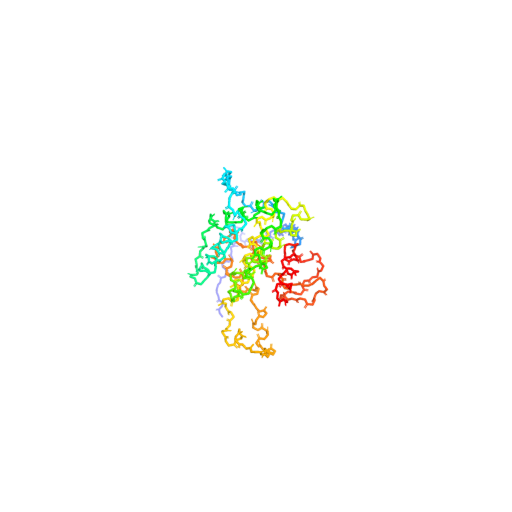.00 95.56 211 GLY A CA 1
ATOM 1617 C C . GLY A 1 211 ? -12.813 -15.912 4.895 1.00 95.56 211 GLY A C 1
ATOM 1618 O O . GLY A 1 211 ? -13.791 -15.392 5.419 1.00 95.56 211 GLY A O 1
ATOM 1619 N N . SER A 1 212 ? -11.693 -16.165 5.580 1.00 95.88 212 SER A N 1
ATOM 1620 C CA . SER A 1 212 ? -11.471 -15.703 6.962 1.00 95.88 212 SER A CA 1
ATOM 1621 C C . SER A 1 212 ? -11.092 -14.218 7.061 1.00 95.88 212 SER A C 1
ATOM 1623 O O . SER A 1 212 ? -11.012 -13.669 8.164 1.00 95.88 212 SER A O 1
ATOM 1625 N N . GLY A 1 213 ? -10.834 -13.584 5.915 1.00 96.38 213 GLY A N 1
ATOM 1626 C CA . GLY A 1 213 ? -10.460 -12.181 5.803 1.00 96.38 213 GLY A CA 1
ATOM 1627 C C . GLY A 1 213 ? -11.621 -11.208 5.995 1.00 96.38 213 GLY A C 1
ATOM 1628 O O . GLY A 1 213 ? -12.731 -11.580 6.375 1.00 96.38 213 GLY A O 1
ATOM 1629 N N . TYR A 1 214 ? -11.329 -9.931 5.779 1.00 97.56 214 TYR A N 1
ATOM 1630 C CA . TYR A 1 214 ? -12.266 -8.825 5.950 1.00 97.56 214 TYR A CA 1
ATOM 1631 C C . TYR A 1 214 ? -11.971 -7.730 4.907 1.00 97.56 214 TYR A C 1
ATOM 1633 O O . TYR A 1 214 ? -10.848 -7.684 4.398 1.00 97.56 214 TYR A O 1
ATOM 1641 N N . PRO A 1 215 ? -12.921 -6.818 4.621 1.00 96.62 215 PRO A N 1
ATOM 1642 C CA . PRO A 1 215 ? -14.237 -6.653 5.253 1.00 96.62 215 PRO A CA 1
ATOM 1643 C C . PRO A 1 215 ? -15.410 -7.393 4.585 1.00 96.62 215 PRO A C 1
ATOM 1645 O O . PRO A 1 215 ? -16.480 -7.486 5.182 1.00 96.62 215 PRO A O 1
ATOM 1648 N N . GLN A 1 216 ? -15.235 -7.915 3.377 1.00 94.50 216 GLN A N 1
ATOM 1649 C CA . GLN A 1 216 ? -16.266 -8.536 2.542 1.00 94.50 216 GLN A CA 1
ATOM 1650 C C . GLN A 1 216 ? -16.298 -10.073 2.647 1.00 94.50 216 GLN A C 1
ATOM 1652 O O . GLN A 1 216 ? -17.285 -10.677 2.227 1.00 94.50 216 GLN A O 1
ATOM 1657 N N . ALA A 1 217 ? -15.266 -10.699 3.226 1.00 95.69 217 ALA A N 1
ATOM 1658 C CA . ALA A 1 217 ? -15.127 -12.154 3.365 1.00 95.69 217 ALA A CA 1
ATOM 1659 C C . ALA A 1 217 ? -15.131 -12.890 2.008 1.00 95.69 217 ALA A C 1
ATOM 1661 O O . ALA A 1 217 ? -15.746 -13.950 1.835 1.00 95.69 217 ALA A O 1
ATOM 1662 N N . LEU A 1 218 ? -14.435 -12.301 1.034 1.00 95.06 218 LEU A N 1
ATOM 1663 C CA . LEU A 1 218 ? -14.257 -12.840 -0.312 1.00 95.06 218 LEU A CA 1
ATOM 1664 C C . LEU A 1 218 ? -13.422 -14.127 -0.281 1.00 95.06 218 LEU A C 1
ATOM 1666 O O . LEU A 1 218 ? -12.642 -14.372 0.637 1.00 95.06 218 LE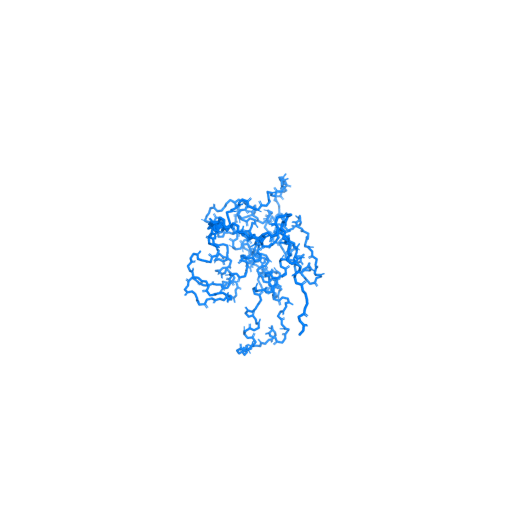U A O 1
ATOM 1670 N N . ARG A 1 219 ? -13.577 -14.976 -1.305 1.00 93.75 219 ARG A N 1
ATOM 1671 C CA . ARG A 1 219 ? -12.929 -16.295 -1.375 1.00 93.75 219 ARG A CA 1
ATOM 1672 C C . ARG A 1 219 ? -12.222 -16.518 -2.699 1.00 93.75 219 ARG A C 1
ATOM 1674 O O . ARG A 1 219 ? -12.710 -16.102 -3.745 1.00 93.75 219 ARG A O 1
ATOM 1681 N N . GLY A 1 220 ? -11.117 -17.263 -2.651 1.00 90.50 220 GLY A N 1
ATOM 1682 C CA . GLY A 1 220 ? -10.424 -17.769 -3.836 1.00 90.50 220 GLY A CA 1
ATOM 1683 C C . GLY A 1 220 ? -10.090 -16.688 -4.866 1.00 90.50 220 GLY A C 1
ATOM 1684 O O . GLY A 1 220 ? -9.248 -15.824 -4.612 1.00 90.50 220 GLY A O 1
ATOM 1685 N N . ASP A 1 221 ? -10.720 -16.790 -6.034 1.00 88.81 221 ASP A N 1
ATOM 1686 C CA . ASP A 1 221 ? -10.526 -15.888 -7.175 1.00 88.81 221 ASP A CA 1
ATOM 1687 C C . ASP A 1 221 ? -11.508 -14.709 -7.194 1.00 88.81 221 ASP A C 1
ATOM 1689 O O . ASP A 1 221 ? -11.380 -13.828 -8.034 1.00 88.81 221 ASP A O 1
ATOM 1693 N N . GLY A 1 222 ? -12.425 -14.632 -6.222 1.00 93.12 222 GLY A N 1
ATOM 1694 C CA . GLY A 1 222 ? -13.217 -13.425 -5.976 1.00 93.12 222 GLY A CA 1
ATOM 1695 C C . GLY A 1 222 ? -12.400 -12.278 -5.372 1.00 93.12 222 GLY A C 1
ATOM 1696 O O . GLY A 1 222 ? -12.889 -11.159 -5.307 1.00 93.12 222 GLY A O 1
ATOM 1697 N N . ILE A 1 223 ? -11.163 -12.540 -4.929 1.00 96.50 223 ILE A N 1
ATOM 1698 C CA . ILE A 1 223 ? -10.224 -11.522 -4.445 1.00 96.50 223 ILE A CA 1
ATOM 1699 C C . ILE A 1 223 ? -9.332 -11.095 -5.607 1.00 96.50 223 ILE A C 1
ATOM 1701 O O . ILE A 1 223 ? -8.654 -11.932 -6.213 1.00 96.50 223 ILE A O 1
ATOM 1705 N N . HIS A 1 224 ? -9.268 -9.791 -5.863 1.00 97.38 224 HIS A N 1
ATOM 1706 C CA . HIS A 1 224 ? -8.432 -9.223 -6.910 1.00 97.38 224 HIS A CA 1
ATOM 1707 C C . HIS A 1 224 ? -6.970 -9.663 -6.751 1.00 97.38 224 HIS A C 1
ATOM 1709 O O . HIS A 1 224 ? -6.407 -9.655 -5.655 1.00 97.38 224 HIS A O 1
ATOM 1715 N N . GLU A 1 225 ? -6.313 -10.014 -7.856 1.00 96.94 225 GLU A N 1
ATOM 1716 C CA . GLU A 1 225 ? -4.932 -10.511 -7.848 1.00 96.94 225 GLU A CA 1
ATOM 1717 C C . GLU A 1 225 ? -3.948 -9.579 -7.130 1.00 96.94 225 GLU A C 1
ATOM 1719 O O . GLU A 1 225 ? -3.181 -10.040 -6.288 1.00 96.94 225 GLU A O 1
ATOM 1724 N N . PHE A 1 226 ? -4.029 -8.270 -7.378 1.00 98.19 226 PHE A N 1
ATOM 1725 C CA . PHE A 1 226 ? -3.204 -7.277 -6.687 1.00 98.19 226 PHE A CA 1
ATOM 1726 C C . PHE A 1 226 ? -3.459 -7.270 -5.181 1.00 98.19 226 PHE A C 1
ATOM 1728 O O . PHE A 1 226 ? -2.505 -7.228 -4.413 1.00 98.19 226 PHE A O 1
ATOM 1735 N N . ALA A 1 227 ? -4.717 -7.377 -4.746 1.00 98.19 227 ALA A N 1
ATOM 1736 C CA . ALA A 1 227 ? -5.050 -7.429 -3.327 1.00 98.19 227 ALA A CA 1
ATOM 1737 C C . ALA A 1 227 ? -4.473 -8.685 -2.657 1.00 98.19 227 ALA A C 1
ATOM 1739 O O . ALA A 1 227 ? -3.974 -8.601 -1.539 1.00 98.19 227 ALA A O 1
ATOM 1740 N N . ARG A 1 228 ? -4.448 -9.828 -3.359 1.00 97.06 228 ARG A N 1
ATOM 1741 C CA . ARG A 1 228 ? -3.798 -11.057 -2.866 1.00 97.06 228 ARG A CA 1
ATOM 1742 C C . ARG A 1 228 ? -2.285 -10.888 -2.709 1.00 97.06 228 ARG A C 1
ATOM 1744 O O . ARG A 1 228 ? -1.742 -11.306 -1.690 1.00 97.06 228 ARG A O 1
ATOM 1751 N N . ILE A 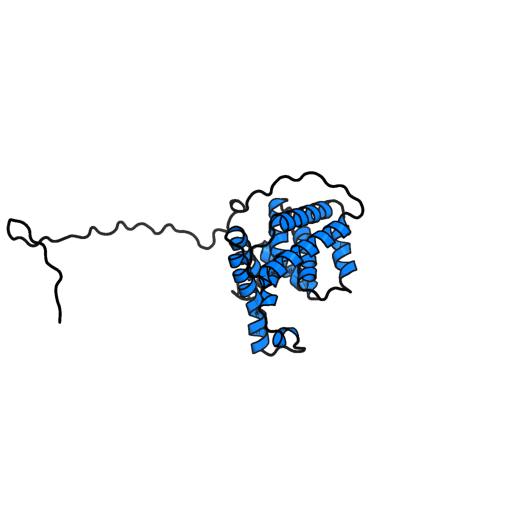1 229 ? -1.616 -10.283 -3.695 1.00 98.06 229 ILE A N 1
ATOM 1752 C CA . ILE A 1 229 ? -0.165 -10.031 -3.641 1.00 98.06 229 ILE A CA 1
ATOM 1753 C C . ILE A 1 229 ? 0.161 -9.048 -2.510 1.00 98.06 229 ILE A C 1
ATOM 1755 O O . ILE A 1 229 ? 1.023 -9.331 -1.682 1.00 98.06 229 ILE A O 1
ATOM 1759 N N . ILE A 1 230 ? -0.559 -7.926 -2.436 1.00 98.62 230 ILE A N 1
ATOM 1760 C CA . ILE A 1 230 ? -0.354 -6.901 -1.406 1.00 98.62 230 ILE A CA 1
ATOM 1761 C C . ILE A 1 230 ? -0.643 -7.476 -0.019 1.00 98.62 230 ILE A C 1
ATOM 1763 O O . ILE A 1 230 ? 0.180 -7.318 0.869 1.00 98.62 230 ILE A O 1
ATOM 1767 N N . GLY A 1 231 ? -1.750 -8.197 0.170 1.00 97.69 231 GLY A N 1
ATOM 1768 C CA . GLY A 1 231 ? -2.119 -8.771 1.466 1.00 97.69 231 GLY A CA 1
ATOM 1769 C C . GLY A 1 231 ? -1.127 -9.811 1.988 1.00 97.69 231 GLY A C 1
ATOM 1770 O O . GLY A 1 231 ? -0.902 -9.894 3.198 1.00 97.69 231 GLY A O 1
ATOM 1771 N N . LEU A 1 232 ? -0.502 -10.586 1.093 1.00 96.69 232 LEU A N 1
ATOM 1772 C CA . LEU A 1 232 ? 0.593 -11.493 1.447 1.00 96.69 232 LEU A CA 1
ATOM 1773 C C . LEU A 1 232 ? 1.792 -10.712 1.996 1.00 96.69 232 LEU A C 1
ATOM 1775 O O . LEU A 1 232 ? 2.314 -11.038 3.062 1.00 96.69 232 LEU A O 1
ATOM 1779 N N . VAL A 1 233 ? 2.205 -9.677 1.270 1.00 96.44 233 VAL A N 1
ATOM 1780 C CA . VAL A 1 233 ? 3.368 -8.855 1.609 1.00 96.44 233 VAL A CA 1
ATOM 1781 C C . VAL A 1 233 ? 3.128 -8.014 2.859 1.00 96.44 233 VAL A C 1
ATOM 1783 O O . VAL A 1 233 ? 4.000 -7.947 3.716 1.00 96.44 233 VAL A O 1
ATOM 1786 N N . ASP A 1 234 ? 1.954 -7.406 2.998 1.00 96.00 234 ASP A N 1
ATOM 1787 C CA . ASP A 1 234 ? 1.579 -6.623 4.175 1.00 96.00 234 ASP A CA 1
ATOM 1788 C C . ASP A 1 234 ? 1.580 -7.486 5.447 1.00 96.00 234 ASP A C 1
ATOM 1790 O O . ASP A 1 234 ? 2.123 -7.087 6.478 1.00 96.00 234 ASP A O 1
ATOM 1794 N N . THR A 1 235 ? 1.087 -8.727 5.352 1.00 93.81 235 THR A N 1
ATOM 1795 C CA . THR A 1 235 ? 1.162 -9.683 6.467 1.00 93.81 235 THR A CA 1
ATOM 1796 C C . THR A 1 235 ? 2.615 -9.973 6.852 1.00 93.81 235 THR A C 1
ATOM 1798 O O . THR A 1 235 ? 2.925 -10.006 8.038 1.00 93.81 235 THR A O 1
ATOM 1801 N N . TYR A 1 236 ? 3.513 -10.144 5.877 1.00 92.38 236 TYR A N 1
ATOM 1802 C CA . TYR A 1 236 ? 4.945 -10.321 6.140 1.00 92.38 236 TYR A CA 1
ATOM 1803 C C . TYR A 1 236 ? 5.587 -9.062 6.743 1.00 92.38 236 TYR A C 1
ATOM 1805 O O . TYR A 1 236 ? 6.380 -9.157 7.675 1.00 92.38 236 TYR A O 1
ATOM 1813 N N . GLU A 1 237 ? 5.223 -7.873 6.261 1.00 90.06 237 GLU A N 1
ATOM 1814 C CA . GLU A 1 237 ? 5.742 -6.609 6.788 1.00 90.06 237 GLU A CA 1
ATOM 1815 C C . GLU A 1 237 ? 5.205 -6.290 8.191 1.00 90.06 237 GLU A C 1
ATOM 1817 O O . GLU A 1 237 ? 5.789 -5.491 8.917 1.00 90.06 237 GLU A O 1
ATOM 1822 N N . ALA A 1 238 ? 4.081 -6.888 8.599 1.00 86.25 238 ALA A N 1
ATOM 1823 C CA . ALA A 1 238 ? 3.544 -6.791 9.960 1.00 86.25 238 ALA A CA 1
ATOM 1824 C C . ALA A 1 238 ? 4.292 -7.659 10.990 1.00 86.25 238 ALA A C 1
ATOM 1826 O O . ALA A 1 238 ? 4.075 -7.466 12.187 1.00 86.25 238 ALA A O 1
ATOM 1827 N N . MET A 1 239 ? 5.109 -8.621 10.540 1.00 82.19 239 MET A N 1
ATOM 1828 C CA . MET A 1 239 ? 5.838 -9.590 11.373 1.00 82.19 239 MET A CA 1
ATOM 1829 C C . MET A 1 239 ? 7.279 -9.152 11.662 1.00 82.19 239 MET A C 1
ATOM 1831 O O . MET A 1 239 ? 7.693 -9.372 12.821 1.00 82.19 239 MET A O 1
#

Radius of gyration: 24.81 Å; chains: 1; bounding box: 92×37×54 Å

Foldseek 3Di:
DDDDDDQDDDPVRDGDDPPPPDDPPPPPPCPPPPPPPPPVPQPDDDDDPDDDDDPLLVVLLVLQLVLLVQLLVCLVVLEAGPPVSLLVSLLSLLVVLVPDCSNLVVLVVCLVVDPDPQSLLSNLLSQLLNVCVVVPHDSSVSSLLSVLSSQLQSLVVVQDPCLVVDPDDDPVSVVSNLCSLVSSLVSQVSSDDSRNVSSVQSSLLQEDQCQPGDDVSDHNPSHDPSSPSSNVSSVVSVD